Protein AF-A0A9D6RJU2-F1 (afdb_monomer)

Secondary structure (DSSP, 8-state):
-EEEEETTTTEEEEEE-HHHHHHHHHHS--SSTT--EEEE-HHHHHHHHHTT--HHHHHHHHTT--TT-EEEEEEE-S---SEEEEEEEEETTT--B--S-EEEEEEE-SS-EEEEEEEE--TTSEEEEEEPPPSS--TT-EEEEEE-TTS-EEEEPPPB---SSEEEEEEEEEPPPPPPP------PPPPGGGG-------TT-------PPP-

Radius of gyration: 23.26 Å; Cα contacts (8 Å, |Δi|>4): 412; chains: 1; bounding box: 51×59×66 Å

Solvent-accessible surface area (backbone atoms only — not comparable to full-atom values): 12496 Å² total; per-residue (Å²): 80,33,36,35,28,36,39,87,45,12,43,74,65,49,74,41,53,67,70,47,48,52,44,51,56,70,71,60,71,62,94,45,99,79,66,49,60,46,82,42,40,72,68,56,50,50,53,42,45,76,68,62,39,44,72,66,60,49,52,49,67,52,67,82,55,47,99,82,26,48,51,37,32,55,29,83,39,89,69,90,48,63,32,38,41,34,36,26,33,23,22,65,87,78,62,47,53,41,24,27,29,41,33,41,36,27,40,38,56,102,84,50,72,44,83,54,37,49,27,53,16,25,53,78,3,35,35,64,32,52,24,64,78,64,99,60,82,62,82,62,10,34,32,46,35,35,22,35,96,87,68,47,78,45,32,68,54,70,67,41,68,69,87,49,53,65,40,76,67,50,74,47,56,18,66,71,67,77,70,76,74,75,74,71,76,74,67,66,75,83,53,85,78,78,66,72,74,77,81,75,70,80,87,76,84,76,81,73,82,83,82,76,84,89,128

Nearest PDB structures (foldseek):
  5ek8-assembly1_A  TM=4.893E-01  e=3.927E-09  Rippkaea orientalis PCC 8801
  2igl-assembly1_C  TM=7.582E-01  e=3.338E-04  Escherichia coli K-12
  4mrb-assembly1_A-2  TM=6.570E-01  e=3.781E-04  Homo sapiens
  8uw4-assembly2_F-2  TM=5.872E-01  e=4.582E-03  Herbaspirillum seropedicae
  2ww8-assembly1_A  TM=3.944E-01  e=5.880E-03  Streptococcus pneumoniae

Mean predicted aligned error: 8.52 Å

Sequence (215 aa):
MIRLIDLSNGGVLGELGSVDFEILKRSLELESSFDTDYYMNEATLELLAEHGLSREAQALLRQPMTSAGYDVGWEPVGSVFSHIVRGRAVSDIDGAPLGGLKVEVFHRDFSAEHFLGWGFTRQDGSFEVGFGPSEEDFSDGIVVRTLGLGGEVLASTEPVPPSARELDLGDLAGPPPTPPEAVEAAVAPPTDEDLEISEEVPAGQTYRPLEHPLD

Structure (mmCIF, N/CA/C/O backbone):
data_AF-A0A9D6RJU2-F1
#
_entry.id   AF-A0A9D6RJU2-F1
#
loop_
_atom_site.group_PDB
_atom_site.id
_atom_site.type_symbol
_atom_site.label_atom_id
_atom_site.label_alt_id
_atom_site.label_comp_id
_atom_site.label_asym_id
_atom_site.label_entity_id
_atom_site.label_seq_id
_atom_site.pdbx_PDB_ins_code
_atom_site.Cartn_x
_atom_site.Cartn_y
_atom_site.Cartn_z
_atom_site.occupancy
_atom_site.B_iso_or_equiv
_atom_site.auth_seq_id
_atom_site.auth_comp_id
_atom_site.auth_asym_id
_atom_site.auth_atom_id
_atom_site.pdbx_PDB_model_num
ATOM 1 N N . MET A 1 1 ? -14.245 0.303 -4.784 1.00 92.94 1 MET A N 1
ATOM 2 C CA . MET A 1 1 ? -14.095 -0.211 -3.403 1.00 92.94 1 MET A CA 1
ATOM 3 C C . MET A 1 1 ? -12.641 -0.014 -3.011 1.00 92.94 1 MET A C 1
ATOM 5 O O . MET A 1 1 ? -11.851 0.316 -3.892 1.00 92.94 1 MET A O 1
ATOM 9 N N . ILE 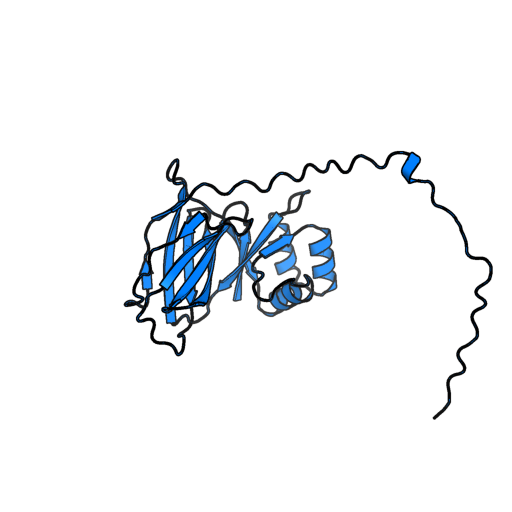A 1 2 ? -12.281 -0.165 -1.741 1.00 95.81 2 ILE A N 1
ATOM 10 C CA . ILE A 1 2 ? -10.868 -0.169 -1.332 1.00 95.81 2 ILE A CA 1
ATOM 11 C C . ILE A 1 2 ? -10.544 -1.461 -0.599 1.00 95.81 2 ILE A C 1
ATOM 13 O O . ILE A 1 2 ? -11.407 -2.009 0.081 1.00 95.81 2 ILE A O 1
ATOM 17 N N . ARG A 1 3 ? -9.319 -1.951 -0.758 1.00 97.56 3 ARG A N 1
ATOM 18 C CA . ARG A 1 3 ? -8.800 -3.116 -0.047 1.00 97.56 3 ARG A CA 1
ATOM 19 C C . ARG A 1 3 ? -7.869 -2.636 1.046 1.00 97.56 3 ARG A C 1
ATOM 21 O O . ARG A 1 3 ? -7.053 -1.756 0.795 1.00 97.56 3 ARG A O 1
ATOM 28 N N . LEU A 1 4 ? -7.998 -3.236 2.221 1.00 98.00 4 LEU A N 1
ATOM 29 C CA . LEU A 1 4 ? -7.124 -3.009 3.361 1.00 98.00 4 LEU A CA 1
ATOM 30 C C . LEU A 1 4 ? -6.055 -4.097 3.441 1.00 98.00 4 LEU A C 1
ATOM 32 O O . LEU A 1 4 ? -6.362 -5.285 3.284 1.00 98.00 4 LEU A O 1
ATOM 36 N N . ILE A 1 5 ? -4.824 -3.678 3.712 1.00 98.12 5 ILE A N 1
ATOM 37 C CA . ILE A 1 5 ? -3.632 -4.524 3.756 1.00 98.12 5 ILE A CA 1
ATOM 38 C C . ILE A 1 5 ? -2.937 -4.333 5.103 1.00 98.12 5 ILE A C 1
ATOM 40 O O . ILE A 1 5 ? -2.691 -3.205 5.514 1.00 98.12 5 ILE A O 1
ATOM 44 N N . ASP A 1 6 ? -2.604 -5.431 5.773 1.00 97.19 6 ASP A N 1
ATOM 45 C CA . ASP A 1 6 ? -1.700 -5.431 6.923 1.00 97.19 6 ASP A CA 1
ATOM 46 C C . ASP A 1 6 ? -0.269 -5.196 6.432 1.00 97.19 6 ASP A C 1
ATOM 48 O O . ASP A 1 6 ? 0.302 -6.039 5.732 1.00 97.19 6 ASP A O 1
ATOM 52 N N . LEU A 1 7 ? 0.313 -4.050 6.781 1.00 96.31 7 LEU A N 1
ATOM 53 C CA . LEU A 1 7 ? 1.630 -3.659 6.280 1.00 96.31 7 LEU A CA 1
ATOM 54 C C . LEU A 1 7 ? 2.782 -4.433 6.923 1.00 96.31 7 LEU A C 1
ATOM 56 O O . LEU A 1 7 ? 3.890 -4.426 6.394 1.00 96.31 7 LEU A O 1
ATOM 60 N N . SER A 1 8 ? 2.530 -5.170 8.008 1.00 94.44 8 SER A N 1
ATOM 61 C CA . SER A 1 8 ? 3.557 -6.008 8.632 1.00 94.44 8 SER A CA 1
ATOM 62 C C . SER A 1 8 ? 3.881 -7.267 7.822 1.00 94.44 8 SER A C 1
ATOM 64 O O . SER A 1 8 ? 4.961 -7.841 7.971 1.00 94.44 8 SER A O 1
ATOM 66 N N . ASN A 1 9 ? 2.940 -7.740 6.997 1.00 94.94 9 ASN A N 1
ATOM 67 C CA . ASN A 1 9 ? 3.063 -9.033 6.319 1.00 94.94 9 ASN A CA 1
ATOM 68 C C . ASN A 1 9 ? 2.401 -9.110 4.932 1.00 94.94 9 ASN A C 1
ATOM 70 O O . ASN A 1 9 ? 2.509 -10.143 4.273 1.00 94.94 9 ASN A O 1
ATOM 74 N N . GLY A 1 10 ? 1.717 -8.063 4.466 1.00 97.12 10 GLY A N 1
ATOM 75 C CA . GLY A 1 10 ? 1.010 -8.048 3.181 1.00 97.12 10 GLY A CA 1
ATOM 76 C C . GLY A 1 10 ? -0.301 -8.839 3.169 1.00 97.12 10 GLY A C 1
ATOM 77 O O . GLY A 1 10 ? -0.823 -9.167 2.099 1.00 97.12 10 GLY A O 1
ATOM 78 N N . GLY A 1 11 ? -0.828 -9.201 4.336 1.00 97.94 11 GLY A N 1
ATOM 79 C CA . GLY A 1 11 ? -2.092 -9.906 4.486 1.00 97.94 11 GLY A CA 1
ATOM 80 C C . GLY A 1 11 ? -3.270 -9.022 4.088 1.00 97.94 11 GLY A C 1
ATOM 81 O O . GLY A 1 11 ? -3.374 -7.871 4.504 1.00 97.94 11 GLY A O 1
ATOM 82 N N . VAL A 1 12 ? -4.188 -9.560 3.284 1.00 97.88 12 VAL A N 1
ATOM 83 C CA . VAL A 1 12 ? -5.435 -8.859 2.959 1.00 97.88 12 VAL A CA 1
ATOM 84 C C . VAL A 1 12 ? -6.375 -8.961 4.151 1.00 97.88 12 VAL A C 1
ATOM 86 O O . VAL A 1 12 ? -6.798 -10.059 4.510 1.00 97.88 12 VAL A O 1
ATOM 89 N N . LEU A 1 13 ? -6.726 -7.816 4.731 1.00 97.62 13 LEU A N 1
ATOM 90 C CA . LEU A 1 13 ? -7.684 -7.751 5.832 1.00 97.62 13 LEU A CA 1
ATOM 91 C C . LEU A 1 13 ? -9.108 -7.898 5.294 1.00 97.62 13 LEU A C 1
ATOM 93 O O . LEU A 1 13 ? -9.885 -8.699 5.800 1.00 97.62 13 LEU A O 1
ATOM 97 N N . GLY A 1 14 ? -9.411 -7.184 4.209 1.00 97.81 14 GLY A N 1
ATOM 98 C CA . GLY A 1 14 ? -10.651 -7.286 3.442 1.00 97.81 14 GLY A CA 1
ATOM 99 C C . GLY A 1 14 ? -10.907 -6.021 2.635 1.00 97.81 14 GLY A C 1
ATOM 100 O O . GLY A 1 14 ? -9.967 -5.313 2.276 1.00 97.81 14 GLY A O 1
ATOM 101 N N . GLU A 1 15 ? -12.172 -5.738 2.331 1.00 97.94 15 GLU A N 1
ATOM 102 C CA . GLU A 1 15 ? -12.564 -4.587 1.515 1.00 97.94 15 GLU A CA 1
ATOM 103 C C . GLU A 1 15 ? -13.524 -3.671 2.277 1.00 97.94 15 GLU A C 1
ATOM 105 O O . GLU A 1 15 ? -14.414 -4.144 2.983 1.00 97.94 15 GLU A O 1
ATOM 110 N N . LEU A 1 16 ? -13.359 -2.356 2.113 1.00 97.06 16 LEU A N 1
ATOM 111 C CA . LEU A 1 16 ? -14.299 -1.355 2.610 1.00 97.06 16 LEU A CA 1
ATOM 112 C C . LEU A 1 16 ? -15.118 -0.753 1.467 1.00 97.06 16 LEU A C 1
ATOM 114 O O . LEU A 1 16 ? -14.632 -0.473 0.360 1.00 97.06 16 LEU A O 1
ATOM 118 N N . GLY A 1 17 ? -16.391 -0.506 1.774 1.00 96.69 17 GLY A N 1
ATOM 119 C CA . GLY A 1 17 ? -17.265 0.307 0.942 1.00 96.69 17 GLY A CA 1
ATOM 120 C C . GLY A 1 17 ? -16.832 1.775 0.945 1.00 96.69 17 GLY A C 1
ATOM 121 O O . GLY A 1 17 ? -16.181 2.251 1.872 1.00 96.69 17 GLY A O 1
ATOM 122 N N . SER A 1 18 ? -17.238 2.521 -0.086 1.00 95.19 18 SER A N 1
ATOM 123 C CA . SER A 1 18 ? -16.866 3.935 -0.231 1.00 95.19 18 SER A CA 1
ATOM 124 C C . SER A 1 18 ? -17.299 4.799 0.956 1.00 95.19 18 SER A C 1
ATOM 126 O O . SER A 1 18 ? -16.573 5.706 1.326 1.00 95.19 18 SER A O 1
ATOM 128 N N . VAL A 1 19 ? -18.449 4.510 1.577 1.00 97.00 19 VAL A N 1
ATOM 129 C CA . VAL A 1 19 ? -18.940 5.285 2.731 1.00 97.00 19 VAL A CA 1
ATOM 130 C C . VAL A 1 19 ? -18.014 5.137 3.941 1.00 97.00 19 VAL A C 1
ATOM 132 O O . VAL A 1 19 ? -17.590 6.143 4.500 1.00 97.00 19 VAL A O 1
ATOM 135 N N . ASP A 1 20 ? -17.663 3.904 4.312 1.00 98.06 20 ASP A N 1
ATOM 136 C CA . ASP A 1 20 ? -16.770 3.636 5.448 1.00 98.06 20 ASP A CA 1
ATOM 137 C C . ASP A 1 20 ? -15.363 4.195 5.206 1.00 98.06 20 ASP A C 1
ATOM 139 O O . ASP A 1 20 ? -14.725 4.724 6.115 1.00 98.06 20 ASP A O 1
ATOM 143 N N . PHE A 1 21 ? -14.893 4.140 3.961 1.00 95.88 21 PHE A N 1
ATOM 144 C CA . PHE A 1 21 ? -13.594 4.689 3.597 1.00 95.88 21 PHE A CA 1
ATOM 145 C C . PHE A 1 21 ? -13.526 6.220 3.690 1.00 95.88 21 PHE A C 1
ATOM 147 O O . PHE A 1 21 ? -12.526 6.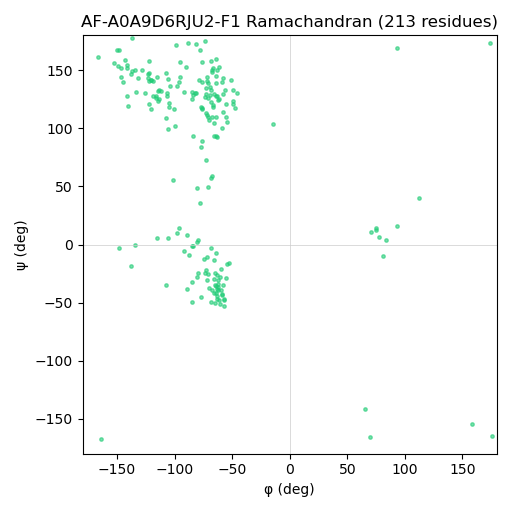760 4.159 1.00 95.88 21 PHE A O 1
ATOM 154 N N . GLU A 1 22 ? -14.585 6.933 3.297 1.00 95.19 22 GLU A N 1
ATOM 155 C CA . GLU A 1 22 ? -14.646 8.392 3.464 1.00 95.19 22 GLU A CA 1
ATOM 156 C C . GLU A 1 22 ? -14.650 8.799 4.944 1.00 95.19 22 GLU A C 1
ATOM 158 O O . GLU A 1 22 ? -14.045 9.808 5.309 1.00 95.19 22 GLU A O 1
ATOM 163 N N . ILE A 1 23 ? -15.279 8.001 5.816 1.00 96.25 23 ILE A N 1
ATOM 164 C CA . ILE A 1 23 ? -15.217 8.213 7.271 1.00 96.25 23 ILE A CA 1
ATOM 165 C C . ILE A 1 23 ? -13.778 8.061 7.759 1.00 96.25 23 ILE A C 1
ATOM 167 O O . ILE A 1 23 ? -13.293 8.928 8.486 1.00 96.25 23 ILE A O 1
ATOM 171 N N . LEU A 1 24 ? -13.089 7.003 7.328 1.00 95.06 24 LEU A N 1
ATOM 172 C CA . LEU A 1 24 ? -11.692 6.755 7.675 1.00 95.06 24 LEU A CA 1
ATOM 173 C C . LEU A 1 24 ? -10.803 7.939 7.262 1.00 95.06 24 LEU A C 1
ATOM 175 O O . LEU A 1 24 ? -10.144 8.531 8.114 1.00 95.06 24 LEU A O 1
ATOM 179 N N . LYS A 1 25 ? -10.877 8.365 5.996 1.00 93.50 25 LYS A N 1
ATOM 180 C CA . LYS A 1 25 ? -10.108 9.506 5.469 1.00 93.50 25 LYS A CA 1
ATOM 181 C C . LYS A 1 25 ? -10.368 10.816 6.198 1.00 93.50 25 LYS A C 1
ATOM 183 O O . LYS A 1 25 ? -9.441 11.571 6.461 1.00 93.50 25 LYS A O 1
ATOM 188 N N . ARG A 1 26 ? -11.635 11.114 6.489 1.00 93.00 26 ARG A N 1
ATOM 189 C CA . ARG A 1 26 ? -12.018 12.369 7.143 1.00 93.00 26 ARG A CA 1
ATOM 190 C C . ARG A 1 26 ? -11.620 12.405 8.619 1.00 93.00 26 ARG A C 1
ATOM 192 O O . ARG A 1 26 ? -11.417 13.490 9.152 1.00 93.00 26 ARG A O 1
ATOM 199 N N . SER A 1 27 ? -11.583 11.248 9.277 1.00 94.31 27 SER A N 1
ATOM 200 C CA . SER A 1 27 ? -11.332 11.156 10.720 1.00 94.31 27 SER A CA 1
ATOM 201 C C . SER A 1 27 ? -9.848 11.149 11.066 1.00 94.31 27 SER A C 1
ATOM 203 O O . SER A 1 27 ? -9.481 11.638 12.127 1.00 94.31 27 SER A O 1
ATOM 205 N N . LEU A 1 28 ? -9.013 10.581 10.196 1.00 91.69 28 LEU A N 1
ATOM 206 C CA . LEU A 1 28 ? -7.587 10.376 10.444 1.00 91.69 28 LEU A CA 1
ATOM 207 C C . LEU A 1 28 ? -6.751 11.434 9.725 1.00 91.69 28 LEU A C 1
ATOM 209 O O . LEU A 1 28 ? -5.939 11.058 8.894 1.00 91.69 28 LEU A O 1
ATOM 213 N N . GLU A 1 29 ? -7.031 12.721 9.993 1.00 78.44 29 GLU A N 1
ATOM 214 C CA . GLU A 1 29 ? -6.426 13.911 9.356 1.00 78.44 29 GLU A CA 1
ATOM 215 C C . GLU A 1 29 ? -5.153 13.600 8.564 1.00 78.44 29 GLU A C 1
ATOM 217 O O . GLU A 1 29 ? -4.092 13.367 9.135 1.00 78.44 29 GLU A O 1
ATOM 222 N N . LEU A 1 30 ? -5.287 13.568 7.239 1.00 70.62 30 LEU A N 1
ATOM 223 C CA . LEU A 1 30 ? -4.158 13.266 6.378 1.00 70.62 30 LEU A CA 1
ATOM 224 C C . LEU A 1 30 ? -3.172 14.429 6.391 1.00 70.62 30 LEU A C 1
ATOM 226 O O . LEU A 1 30 ? -3.552 15.564 6.082 1.00 70.62 30 LEU A O 1
ATOM 230 N N . GLU A 1 31 ? -1.909 14.137 6.695 1.00 72.50 31 GLU A N 1
ATOM 231 C CA . GLU A 1 31 ? -0.824 15.104 6.534 1.00 72.50 31 GLU A CA 1
ATOM 232 C C . GLU A 1 31 ? -0.631 15.421 5.044 1.00 72.50 31 GLU A C 1
ATOM 234 O O . GLU A 1 31 ? -0.280 16.548 4.678 1.00 72.50 31 GLU A O 1
ATOM 239 N N . SER A 1 32 ? -0.937 14.454 4.168 1.00 80.12 32 SER A N 1
ATOM 240 C CA . SER A 1 32 ? -0.905 14.628 2.722 1.00 80.12 32 SER A CA 1
ATOM 241 C C . SER A 1 32 ? -2.045 13.913 1.987 1.00 80.12 32 SER A C 1
ATOM 243 O O . SER A 1 32 ? -2.524 12.848 2.358 1.00 80.12 32 SER A O 1
ATOM 245 N N . SER A 1 33 ? -2.443 14.441 0.826 1.00 75.94 33 SER A N 1
ATOM 246 C CA . SER A 1 33 ? -3.391 13.749 -0.062 1.00 75.94 33 SER A CA 1
ATOM 247 C C . SER A 1 33 ? -2.861 12.423 -0.632 1.00 75.94 33 SER A C 1
ATOM 249 O O . SER A 1 33 ? -3.609 11.723 -1.317 1.00 75.94 33 SER A O 1
ATOM 251 N N . PHE A 1 34 ? -1.582 12.112 -0.401 1.00 79.00 34 PHE A N 1
ATOM 252 C CA . PHE A 1 34 ? -0.880 10.924 -0.884 1.00 79.00 34 PHE A CA 1
ATOM 253 C C . PHE A 1 34 ? -0.649 9.883 0.212 1.00 79.00 34 PHE A C 1
ATOM 255 O O . PHE A 1 34 ? 0.017 8.882 -0.051 1.00 79.00 34 PHE A O 1
ATOM 262 N N . ASP A 1 35 ? -1.196 10.099 1.407 1.00 88.94 35 ASP A N 1
ATOM 263 C CA . ASP A 1 35 ? -1.118 9.139 2.501 1.00 88.94 35 ASP A CA 1
ATOM 264 C C . ASP A 1 35 ? -1.964 7.911 2.143 1.00 88.94 35 ASP A C 1
ATOM 266 O O . ASP A 1 35 ? -3.158 7.990 1.815 1.00 88.94 35 ASP A O 1
ATOM 270 N N . THR A 1 36 ? -1.312 6.755 2.150 1.00 94.69 36 THR A N 1
ATOM 271 C CA . THR A 1 36 ? -1.881 5.480 1.679 1.00 94.69 36 THR A CA 1
ATOM 272 C C . THR A 1 36 ? -2.016 4.458 2.794 1.00 94.69 36 THR A C 1
ATOM 274 O O . THR A 1 36 ? -2.364 3.303 2.550 1.00 94.69 36 THR A O 1
ATOM 277 N N . ASP A 1 37 ? -1.730 4.888 4.009 1.00 95.19 37 ASP A N 1
ATOM 278 C CA . ASP A 1 37 ? -1.522 4.067 5.176 1.00 95.19 37 ASP A CA 1
ATOM 279 C C . ASP A 1 37 ? -1.878 4.836 6.445 1.00 95.19 37 ASP A C 1
ATOM 281 O O . ASP A 1 37 ? -1.937 6.064 6.465 1.00 95.19 37 ASP A O 1
ATOM 285 N N . TYR A 1 38 ? -2.197 4.079 7.488 1.00 94.75 38 TYR A N 1
ATOM 286 C CA . TYR A 1 38 ? -2.639 4.595 8.771 1.00 94.75 38 TYR A CA 1
ATOM 287 C C . TYR A 1 38 ? -2.156 3.689 9.886 1.00 94.75 38 TYR A C 1
ATOM 289 O O . TYR A 1 38 ? -2.227 2.466 9.774 1.00 94.75 38 TYR A O 1
ATOM 297 N N . TYR A 1 39 ? -1.807 4.288 11.013 1.00 94.75 39 TYR A N 1
ATOM 298 C CA . TYR A 1 39 ? -1.634 3.540 12.244 1.00 94.75 39 TYR A CA 1
ATOM 299 C C . TYR A 1 39 ? -2.984 3.342 12.953 1.00 94.75 39 TYR A C 1
ATOM 301 O O . TYR A 1 39 ? -3.743 4.289 13.188 1.00 94.75 39 TYR A O 1
ATOM 309 N N . MET A 1 40 ? -3.291 2.096 13.307 1.00 96.69 40 MET A N 1
ATOM 310 C CA . MET A 1 40 ? -4.550 1.678 13.922 1.00 96.69 40 MET A CA 1
ATOM 311 C C . MET A 1 40 ? -4.314 1.136 15.329 1.00 96.69 40 MET A C 1
ATOM 313 O O . MET A 1 40 ? -3.531 0.213 15.532 1.00 96.69 40 MET A O 1
ATOM 317 N N . ASN A 1 41 ? -5.051 1.667 16.303 1.00 96.81 41 ASN A N 1
ATOM 318 C CA . ASN A 1 41 ? -5.155 1.137 17.663 1.00 96.81 41 ASN A CA 1
ATOM 319 C C . ASN A 1 41 ? -6.630 1.164 18.131 1.00 96.81 41 ASN A C 1
ATOM 321 O O . ASN A 1 41 ? -7.511 1.604 17.389 1.00 96.81 41 ASN A O 1
ATOM 325 N N . GLU A 1 42 ? -6.932 0.680 19.343 1.00 97.00 42 GLU A N 1
ATOM 326 C CA . GLU A 1 42 ? -8.319 0.677 19.854 1.00 97.00 42 GLU A CA 1
ATOM 327 C C . GLU A 1 42 ? -8.906 2.091 19.991 1.00 97.00 42 GLU A C 1
ATOM 329 O O . GLU A 1 42 ? -10.070 2.287 19.657 1.00 97.00 42 GLU A O 1
ATOM 334 N N . ALA A 1 43 ? -8.112 3.091 20.388 1.00 96.50 43 ALA A N 1
ATOM 335 C CA . ALA A 1 43 ? -8.586 4.473 20.497 1.00 96.50 43 ALA A CA 1
ATOM 336 C C . ALA A 1 43 ? -8.950 5.061 19.121 1.00 96.50 43 ALA A C 1
ATOM 338 O O . ALA A 1 43 ? -9.993 5.697 18.970 1.00 96.50 43 ALA A O 1
ATOM 339 N N . THR A 1 44 ? -8.138 4.789 18.093 1.00 96.69 44 THR A N 1
ATOM 340 C CA . THR A 1 44 ? -8.445 5.132 16.698 1.00 96.69 44 THR A CA 1
ATOM 341 C C . THR A 1 44 ? -9.752 4.471 16.257 1.00 96.69 44 THR A C 1
ATOM 343 O O . THR A 1 44 ? -10.588 5.102 15.613 1.00 96.69 44 THR A O 1
ATOM 346 N N . LEU A 1 45 ? -9.965 3.205 16.623 1.00 97.38 45 LEU A N 1
ATOM 347 C CA . LEU A 1 45 ? -11.167 2.467 16.245 1.00 97.38 45 LEU A CA 1
ATOM 348 C C . LEU A 1 45 ? -12.430 2.974 16.960 1.00 97.38 45 LEU A C 1
ATOM 350 O O . LEU A 1 45 ? -13.495 3.032 16.343 1.00 97.38 45 LEU A O 1
ATOM 354 N N . GLU A 1 46 ? -12.318 3.358 18.231 1.00 97.56 46 GLU A N 1
ATOM 355 C CA . GLU A 1 46 ? -13.387 4.013 18.992 1.00 97.56 46 GLU A CA 1
ATOM 356 C C . GLU A 1 46 ? -13.772 5.354 18.357 1.00 97.56 46 GLU A C 1
ATOM 358 O O . GLU A 1 46 ? -14.951 5.571 18.074 1.00 97.56 46 GLU A O 1
ATOM 363 N N . LEU A 1 47 ? -12.788 6.193 18.013 1.00 96.69 47 LEU A N 1
ATOM 364 C CA . LEU A 1 47 ? -13.011 7.454 17.298 1.00 96.69 47 LEU A CA 1
ATOM 365 C C . LEU A 1 47 ? -13.746 7.234 15.965 1.00 96.69 47 LEU A C 1
ATOM 367 O O . LEU A 1 47 ? -14.731 7.909 15.661 1.00 96.69 47 LEU A O 1
ATOM 371 N N . LEU A 1 48 ? -13.305 6.258 15.166 1.00 97.62 48 LEU A N 1
ATOM 372 C CA . LEU A 1 48 ? -13.958 5.927 13.897 1.00 97.62 48 LEU A CA 1
ATOM 373 C C . LEU A 1 48 ? -15.403 5.447 14.105 1.00 97.62 48 LEU A C 1
ATOM 375 O O . LEU A 1 48 ? -16.294 5.803 13.330 1.00 97.62 48 LEU A O 1
ATOM 379 N N . ALA A 1 49 ? -15.657 4.665 15.157 1.00 98.06 49 ALA A N 1
ATOM 380 C CA . ALA A 1 49 ? -16.999 4.218 15.514 1.00 98.06 49 ALA A CA 1
ATOM 381 C C . ALA A 1 49 ? -17.916 5.393 15.897 1.00 98.06 49 ALA A C 1
ATOM 383 O O . ALA A 1 49 ? -19.069 5.429 15.460 1.00 98.06 49 ALA A O 1
ATOM 384 N N . GLU A 1 50 ? -17.408 6.370 16.654 1.00 97.88 50 GLU A N 1
ATOM 385 C CA . GLU A 1 50 ? -18.127 7.606 16.994 1.00 97.88 50 GLU A CA 1
ATOM 386 C C . GLU A 1 50 ? -18.460 8.444 15.752 1.00 97.88 50 GLU A C 1
ATOM 388 O O . GLU A 1 50 ? -19.540 9.032 15.666 1.00 97.88 50 GLU A O 1
ATOM 393 N N . HIS A 1 51 ? -17.582 8.433 14.746 1.00 97.75 51 HIS A N 1
ATOM 394 C CA . HIS A 1 51 ? -17.804 9.080 13.450 1.00 97.75 51 HIS A CA 1
ATOM 395 C C . HIS A 1 51 ? -18.685 8.272 12.482 1.00 97.75 51 HIS A C 1
ATOM 397 O O . HIS A 1 51 ? -18.932 8.704 11.353 1.00 97.75 51 HIS A O 1
ATOM 403 N N . GLY A 1 52 ? -19.223 7.135 12.930 1.00 98.06 52 GLY A N 1
ATOM 404 C CA . GLY A 1 52 ? -20.223 6.362 12.199 1.00 98.06 52 GL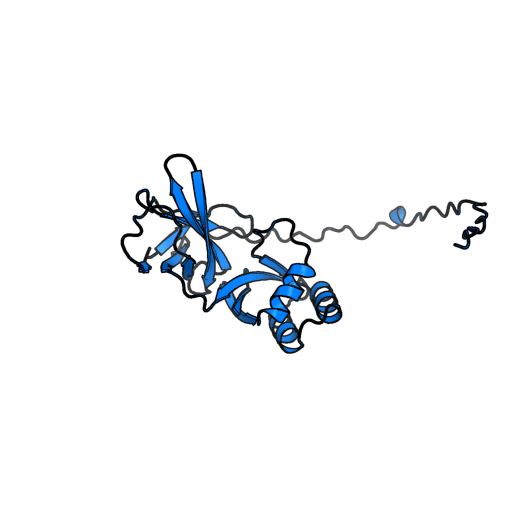Y A CA 1
ATOM 405 C C . GLY A 1 52 ? -19.664 5.247 11.319 1.00 98.06 52 GLY A C 1
ATOM 406 O O . GLY A 1 52 ? -20.404 4.749 10.469 1.00 98.06 52 GLY A O 1
ATOM 407 N N . LEU A 1 53 ? -18.404 4.838 11.508 1.00 98.31 53 LEU A N 1
ATOM 408 C CA . LEU A 1 53 ? -17.840 3.676 10.819 1.00 98.31 53 LEU A CA 1
ATOM 409 C C . LEU A 1 53 ? -18.705 2.434 11.087 1.00 98.31 53 LEU A C 1
ATOM 411 O O . LEU A 1 53 ? -19.068 2.152 12.235 1.00 98.31 53 LEU A O 1
ATOM 415 N N . SER A 1 54 ? -19.038 1.672 10.045 1.00 98.44 54 SER A N 1
ATOM 416 C CA . SER A 1 54 ? -19.909 0.504 10.178 1.00 98.44 54 SER A CA 1
ATOM 417 C C . SER A 1 54 ? -19.322 -0.573 11.105 1.00 98.44 54 SER A C 1
ATOM 419 O O . SER A 1 54 ? -18.109 -0.723 11.246 1.00 98.44 54 SER A O 1
ATOM 421 N N . ARG A 1 55 ? -20.184 -1.383 11.739 1.00 98.19 55 ARG A N 1
ATOM 422 C CA . ARG A 1 55 ? -19.731 -2.493 12.608 1.00 98.19 55 ARG A CA 1
ATOM 423 C C . ARG A 1 55 ? -18.920 -3.548 11.856 1.00 98.19 55 ARG A C 1
ATOM 425 O O . ARG A 1 55 ? -18.075 -4.198 12.459 1.00 98.19 55 ARG A O 1
ATOM 432 N N . GLU A 1 56 ? -19.208 -3.734 10.572 1.00 97.88 56 GLU A N 1
ATOM 433 C CA . GLU A 1 56 ? -18.476 -4.656 9.704 1.00 97.88 56 GLU A CA 1
ATOM 434 C C . GLU A 1 56 ? -17.056 -4.141 9.455 1.00 97.88 56 GLU A C 1
ATOM 436 O O . GLU A 1 56 ? -16.097 -4.862 9.720 1.00 97.88 56 GLU A O 1
ATOM 441 N N . ALA A 1 57 ? -16.916 -2.865 9.079 1.00 97.94 57 ALA A N 1
ATOM 442 C CA . ALA A 1 57 ? -15.618 -2.212 8.941 1.00 97.94 57 ALA A CA 1
ATOM 443 C C . ALA A 1 57 ? -14.830 -2.200 10.263 1.00 97.94 57 ALA A C 1
ATOM 445 O O . ALA A 1 57 ? -13.628 -2.458 10.272 1.00 97.94 57 ALA A O 1
ATOM 446 N N . GLN A 1 58 ? -15.504 -1.979 11.397 1.00 98.25 58 GLN A N 1
ATOM 447 C CA . GLN A 1 58 ? -14.864 -2.062 12.711 1.00 98.25 58 GLN A CA 1
ATOM 448 C C . GLN A 1 58 ? -14.344 -3.470 13.023 1.00 98.25 58 GLN A C 1
ATOM 450 O O . GLN A 1 58 ? -13.236 -3.620 13.531 1.00 98.25 58 GLN A O 1
ATOM 455 N N . ALA A 1 59 ? -15.135 -4.509 12.737 1.00 97.50 59 ALA A N 1
ATOM 456 C CA . ALA A 1 59 ? -14.715 -5.893 12.945 1.00 97.50 59 ALA A CA 1
ATOM 457 C C . ALA A 1 59 ? -13.504 -6.249 12.069 1.00 97.50 59 ALA A C 1
ATOM 459 O O . ALA A 1 59 ? -12.588 -6.917 12.545 1.00 97.50 59 ALA A O 1
ATOM 460 N N . LEU A 1 60 ? -13.485 -5.745 10.832 1.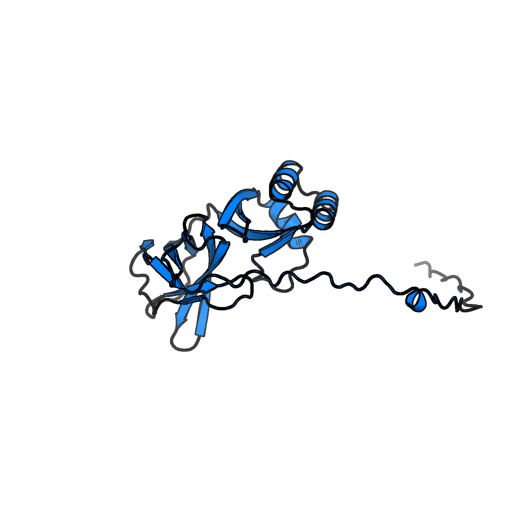00 97.31 60 LEU A N 1
ATOM 461 C CA . LEU A 1 60 ? -12.381 -5.906 9.893 1.00 97.31 60 LEU A CA 1
ATOM 462 C C . LEU A 1 60 ? -11.078 -5.302 10.430 1.00 97.31 60 LEU A C 1
ATOM 464 O O . LEU A 1 60 ? -10.058 -5.982 10.495 1.00 97.31 60 LEU A O 1
ATOM 468 N N . LEU A 1 61 ? -11.132 -4.041 10.871 1.00 97.62 61 LEU A N 1
ATOM 469 C CA . LEU A 1 61 ? -9.976 -3.315 11.403 1.00 97.62 61 LEU A CA 1
ATOM 470 C C . LEU A 1 61 ? -9.519 -3.831 12.774 1.00 97.62 61 LEU A C 1
ATOM 472 O O . LEU A 1 61 ? -8.352 -3.675 13.126 1.00 97.62 61 LEU A O 1
ATOM 476 N N . ARG A 1 62 ? -10.409 -4.451 13.555 1.00 97.25 62 ARG A N 1
ATOM 477 C CA . ARG A 1 62 ? -10.060 -5.038 14.857 1.00 97.25 62 ARG A CA 1
ATOM 478 C C . ARG A 1 62 ? -9.378 -6.401 14.733 1.00 97.25 62 ARG A C 1
ATOM 480 O O . ARG A 1 62 ? -8.664 -6.797 15.644 1.00 97.25 62 ARG A O 1
ATOM 487 N N . GLN A 1 63 ? -9.585 -7.137 13.641 1.00 95.69 63 GLN A N 1
ATOM 488 C CA . GLN A 1 63 ? -9.090 -8.511 13.507 1.00 95.69 63 GLN A CA 1
ATOM 489 C C . GLN A 1 63 ? -7.562 -8.664 13.672 1.00 95.69 63 GLN A C 1
ATOM 491 O O . GLN A 1 63 ? -7.160 -9.559 14.418 1.00 95.69 63 GLN A O 1
ATOM 496 N N . PRO A 1 64 ? -6.705 -7.855 13.020 1.00 95.69 64 PRO A N 1
ATOM 497 C CA . PRO A 1 64 ? -5.249 -7.950 13.187 1.00 95.69 64 PRO A CA 1
ATOM 498 C C . PRO A 1 64 ? -4.726 -7.163 14.404 1.00 95.69 64 PRO A C 1
ATOM 500 O O . PRO A 1 64 ? -3.525 -7.160 14.661 1.00 95.69 64 PRO A O 1
ATOM 503 N N . MET A 1 65 ? -5.608 -6.482 15.148 1.00 96.19 65 MET A N 1
ATOM 504 C CA . MET A 1 65 ? -5.235 -5.553 16.210 1.00 96.19 65 MET A CA 1
ATOM 505 C C . MET A 1 65 ? -4.473 -6.264 17.331 1.00 96.19 65 MET A C 1
ATOM 507 O O . MET A 1 65 ? -4.973 -7.200 17.960 1.00 96.19 65 MET A O 1
ATOM 511 N N . THR A 1 66 ? -3.274 -5.771 17.625 1.00 94.00 66 THR A N 1
ATOM 512 C CA . THR A 1 66 ? -2.525 -6.148 18.827 1.00 94.00 66 THR A CA 1
ATOM 513 C C . THR A 1 66 ? -2.702 -5.087 19.913 1.00 94.00 66 THR A C 1
ATOM 515 O O . THR A 1 66 ? -3.221 -4.000 19.662 1.00 94.00 66 THR A O 1
ATOM 518 N N . SER A 1 67 ? -2.220 -5.350 21.131 1.00 91.62 67 SER A N 1
ATOM 519 C CA . SER A 1 67 ? -2.187 -4.322 22.183 1.00 91.62 67 SER A CA 1
ATOM 520 C C . SER A 1 67 ? -1.348 -3.096 21.807 1.00 91.62 67 SER A C 1
ATOM 522 O O . SER A 1 67 ? -1.525 -2.041 22.404 1.00 91.62 67 SER A O 1
ATOM 524 N N . ALA A 1 68 ? -0.429 -3.243 20.849 1.00 92.00 68 ALA A N 1
ATOM 525 C CA . ALA A 1 68 ? 0.441 -2.186 20.354 1.00 92.00 68 ALA A CA 1
ATOM 526 C C . ALA A 1 68 ? -0.080 -1.540 19.060 1.00 92.00 68 ALA A C 1
ATOM 528 O O . ALA A 1 68 ? 0.662 -0.789 18.438 1.00 92.00 68 ALA A O 1
ATOM 529 N N . GLY A 1 69 ? -1.310 -1.835 18.628 1.00 95.38 69 GLY A N 1
ATOM 530 C CA . GLY A 1 69 ? -1.806 -1.396 17.324 1.00 95.38 69 GLY A CA 1
ATOM 531 C C . GLY A 1 69 ? -1.120 -2.101 16.150 1.00 95.38 69 GLY A C 1
ATOM 532 O O . GLY A 1 69 ? -0.499 -3.154 16.334 1.00 95.38 69 GLY A O 1
ATOM 533 N N . TYR A 1 70 ? -1.294 -1.553 14.948 1.00 95.69 70 TYR A N 1
ATOM 534 C CA . TYR A 1 70 ? -0.659 -2.005 13.705 1.00 95.69 70 TYR A CA 1
ATOM 535 C C . TYR A 1 70 ? -0.816 -0.959 12.588 1.00 95.69 70 TYR A C 1
ATOM 537 O O . TYR A 1 70 ? -1.711 -0.116 12.652 1.00 95.69 70 TYR A O 1
ATOM 545 N N . ASP A 1 71 ? 0.013 -1.049 11.549 1.00 95.56 71 ASP A N 1
ATOM 546 C CA . ASP A 1 71 ? -0.093 -0.214 10.349 1.00 95.56 71 ASP A CA 1
ATOM 547 C C . ASP A 1 71 ? -0.961 -0.889 9.277 1.00 95.56 71 ASP A C 1
ATOM 549 O O . ASP A 1 71 ? -0.772 -2.062 8.930 1.00 95.56 71 ASP A O 1
ATOM 553 N N . VAL A 1 72 ? -1.919 -0.140 8.732 1.00 97.19 72 VAL A N 1
ATOM 554 C CA . VAL A 1 72 ? -2.823 -0.589 7.670 1.00 97.19 72 VAL A CA 1
ATOM 555 C C . VAL A 1 72 ? -2.648 0.261 6.423 1.00 97.19 72 VAL A C 1
ATOM 557 O O . VAL A 1 72 ? -2.765 1.479 6.476 1.00 97.19 72 VAL A O 1
ATOM 560 N N . GLY A 1 73 ? -2.426 -0.383 5.282 1.00 97.00 73 GLY A N 1
ATOM 561 C CA . GLY A 1 73 ? -2.431 0.248 3.967 1.00 97.00 73 GLY A CA 1
ATOM 562 C C . GLY A 1 73 ? -3.780 0.109 3.282 1.00 97.00 73 GLY A C 1
ATOM 563 O O . GLY A 1 73 ? -4.541 -0.824 3.558 1.00 97.00 73 GLY A O 1
ATOM 564 N N 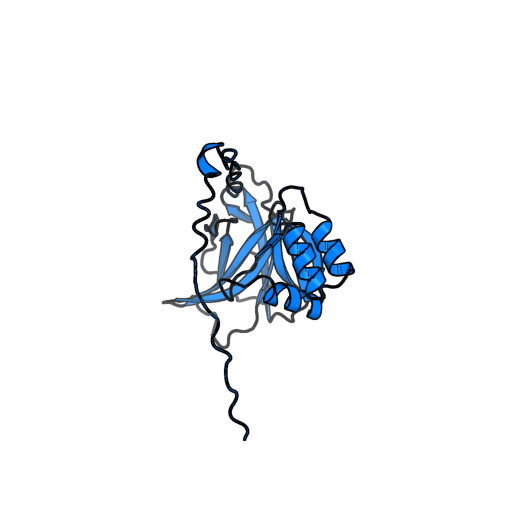. TRP A 1 74 ? -4.067 1.002 2.339 1.00 97.12 74 TRP A N 1
ATOM 565 C CA . TRP A 1 74 ? -5.234 0.890 1.474 1.00 97.12 74 TRP A CA 1
ATOM 566 C C . TRP A 1 74 ? -4.904 1.093 -0.004 1.00 97.12 74 TRP A C 1
ATOM 568 O O . TRP A 1 74 ? -4.107 1.943 -0.401 1.00 97.12 74 TRP A O 1
ATOM 578 N N . GLU A 1 75 ? -5.586 0.330 -0.849 1.00 96.31 75 GLU A N 1
ATOM 579 C CA . GLU A 1 75 ? -5.448 0.411 -2.302 1.00 96.31 75 GLU A CA 1
ATOM 580 C C . GLU A 1 75 ? -6.822 0.348 -2.995 1.00 96.31 75 GLU A C 1
ATOM 582 O O . GLU A 1 75 ? -7.765 -0.269 -2.480 1.00 96.31 75 GLU A O 1
ATOM 587 N N . PRO A 1 76 ? -6.984 0.995 -4.160 1.00 94.50 76 PRO A N 1
ATOM 588 C CA . PRO A 1 76 ? -8.230 0.945 -4.917 1.00 94.50 76 PRO A CA 1
ATOM 589 C C . PRO A 1 76 ? -8.481 -0.445 -5.528 1.00 94.50 76 PRO A C 1
ATOM 591 O O . PRO A 1 76 ? -7.610 -1.020 -6.173 1.00 94.50 76 PRO A O 1
ATOM 594 N N . VAL A 1 77 ? -9.716 -0.950 -5.413 1.00 91.44 77 VAL A N 1
ATOM 595 C CA . VAL A 1 77 ? -10.163 -2.216 -6.032 1.00 91.44 77 VAL A CA 1
ATOM 596 C C . VAL A 1 77 ? -11.371 -2.005 -6.932 1.00 91.44 77 VAL A C 1
ATOM 598 O 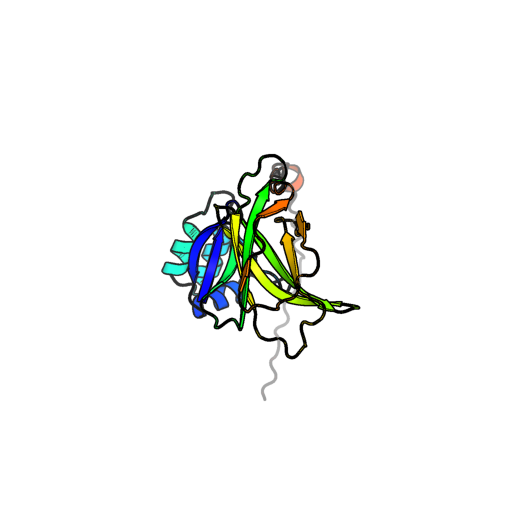O . VAL A 1 77 ? -12.303 -1.254 -6.607 1.00 91.44 77 VAL A O 1
ATOM 601 N N . GLY A 1 78 ? -11.388 -2.747 -8.040 1.00 80.06 78 GLY A N 1
ATOM 602 C CA . GLY A 1 78 ? -12.521 -2.799 -8.963 1.00 80.06 78 GLY A CA 1
ATOM 603 C C . GLY A 1 78 ? -12.678 -1.559 -9.846 1.00 80.06 78 GLY A C 1
ATOM 604 O O . GLY A 1 78 ? -13.718 -1.403 -10.484 1.00 80.06 78 GLY A O 1
ATOM 605 N N . SER A 1 79 ? -11.678 -0.677 -9.895 1.00 76.25 79 SER A N 1
ATOM 606 C CA . SER A 1 79 ? -11.633 0.400 -10.883 1.00 76.25 79 SER A CA 1
ATOM 607 C C . SER A 1 79 ? -11.335 -0.176 -12.266 1.00 76.25 79 SER A C 1
ATOM 609 O O . SER A 1 79 ? -10.559 -1.121 -12.410 1.00 76.25 79 SER A O 1
ATOM 611 N N . VAL A 1 80 ? -11.942 0.400 -13.305 1.00 81.56 80 VAL A N 1
ATOM 612 C CA . VAL A 1 80 ? -11.591 0.070 -14.690 1.00 81.56 80 VAL A CA 1
ATOM 613 C C . VAL A 1 80 ? -10.274 0.770 -15.002 1.00 81.56 80 VAL A C 1
ATOM 615 O O . VAL A 1 80 ? -10.252 1.926 -15.420 1.00 81.56 80 VAL A O 1
ATOM 618 N N . PHE A 1 81 ? -9.169 0.086 -14.732 1.00 87.50 81 PHE A N 1
ATOM 619 C CA . PHE A 1 81 ? -7.844 0.570 -15.085 1.00 87.50 81 PHE A CA 1
ATOM 620 C C . PHE A 1 81 ? -7.581 0.332 -16.571 1.00 87.50 81 PHE A C 1
ATOM 622 O O . PHE A 1 81 ? -7.986 -0.680 -17.143 1.00 87.50 81 PHE A O 1
ATOM 629 N N . SER A 1 82 ? -6.917 1.290 -17.212 1.00 88.88 82 SER A N 1
ATOM 630 C CA . SER A 1 82 ? -6.524 1.162 -18.622 1.00 88.88 82 SER A CA 1
ATOM 631 C C . SER A 1 82 ? -5.255 0.332 -18.799 1.00 88.88 82 SER A C 1
ATOM 633 O O . SER A 1 82 ? -5.079 -0.309 -19.837 1.00 88.88 82 SER A O 1
ATOM 635 N N . HIS A 1 83 ? -4.412 0.348 -17.766 1.00 91.88 83 HIS A N 1
ATOM 636 C CA . HIS A 1 83 ? -3.141 -0.342 -17.688 1.00 91.88 83 HIS A CA 1
ATOM 637 C C . HIS A 1 83 ? -3.002 -0.973 -16.303 1.00 91.88 83 HIS A C 1
ATOM 639 O O . HIS A 1 83 ? -3.502 -0.434 -15.311 1.00 91.88 83 HIS A O 1
ATOM 645 N N . ILE A 1 84 ? -2.335 -2.119 -16.252 1.00 94.12 84 ILE A N 1
ATOM 646 C CA . ILE A 1 84 ? -2.068 -2.887 -15.042 1.00 94.12 84 ILE A CA 1
ATOM 647 C C . ILE A 1 84 ? -0.598 -3.290 -15.060 1.00 94.12 84 ILE A C 1
ATOM 649 O O . ILE A 1 84 ? -0.110 -3.827 -16.056 1.00 94.12 84 ILE A O 1
ATOM 653 N N . VAL A 1 85 ? 0.092 -3.068 -13.946 1.00 95.31 85 VAL A N 1
ATOM 654 C CA . VAL A 1 85 ? 1.438 -3.591 -13.715 1.00 95.31 85 VAL A CA 1
ATOM 655 C C . VAL A 1 85 ? 1.391 -4.642 -12.619 1.00 95.31 85 VAL A C 1
ATOM 657 O O . VAL A 1 85 ? 0.796 -4.428 -11.564 1.00 95.31 85 VAL A O 1
ATOM 660 N N . ARG A 1 86 ? 2.021 -5.782 -12.885 1.00 97.19 86 ARG A N 1
ATOM 661 C CA . ARG A 1 86 ? 2.172 -6.913 -11.975 1.00 97.19 86 ARG A CA 1
ATOM 662 C C . ARG A 1 86 ? 3.644 -7.227 -11.768 1.00 97.19 86 ARG A C 1
ATOM 664 O O . ARG A 1 86 ? 4.488 -6.905 -12.602 1.00 97.19 86 ARG A O 1
ATOM 671 N N . GLY A 1 87 ? 3.928 -7.895 -10.667 1.00 97.38 87 GLY A N 1
ATOM 672 C CA . GLY A 1 87 ? 5.238 -8.450 -10.376 1.00 97.38 87 GLY A CA 1
ATOM 673 C C . GLY A 1 87 ? 5.249 -9.055 -8.985 1.00 97.38 87 GLY A C 1
ATOM 674 O O . GLY A 1 87 ? 4.195 -9.274 -8.375 1.00 97.38 87 GLY A O 1
ATOM 675 N N . ARG A 1 88 ? 6.448 -9.313 -8.476 1.00 98.19 88 ARG A N 1
ATOM 676 C CA . ARG A 1 88 ? 6.657 -9.867 -7.145 1.00 98.19 88 ARG A CA 1
ATOM 677 C C . ARG A 1 88 ? 7.871 -9.235 -6.482 1.00 98.19 88 ARG A C 1
ATOM 679 O O . ARG A 1 88 ? 8.944 -9.222 -7.063 1.00 98.19 88 ARG A O 1
ATOM 686 N N . ALA A 1 89 ? 7.722 -8.720 -5.270 1.00 97.81 89 ALA A N 1
ATOM 687 C CA . ALA A 1 89 ? 8.846 -8.235 -4.482 1.00 97.81 89 ALA A CA 1
ATOM 688 C C . ALA A 1 89 ? 9.499 -9.388 -3.712 1.00 97.81 89 ALA A C 1
ATOM 690 O O . ALA A 1 89 ? 8.814 -10.169 -3.039 1.00 97.81 89 ALA A O 1
ATOM 691 N N . VAL A 1 90 ? 10.823 -9.486 -3.804 1.00 98.06 90 VAL A N 1
ATOM 692 C CA . VAL A 1 90 ? 11.617 -10.520 -3.132 1.00 98.06 90 VAL A CA 1
ATOM 693 C C . VAL A 1 90 ? 12.845 -9.919 -2.453 1.00 98.06 90 VAL A C 1
ATOM 695 O O . VAL A 1 90 ? 13.395 -8.917 -2.899 1.00 98.06 90 VAL A O 1
ATOM 698 N N . SER A 1 91 ? 13.280 -10.551 -1.372 1.00 97.19 91 SER A N 1
ATOM 699 C CA . SER A 1 91 ? 14.517 -10.238 -0.661 1.00 97.19 91 SER A CA 1
ATOM 700 C C . SER A 1 91 ? 15.727 -10.544 -1.544 1.00 97.19 91 SER A C 1
ATOM 702 O O . SER A 1 91 ? 15.848 -11.646 -2.083 1.00 97.19 91 SER A O 1
ATOM 704 N N . ASP A 1 92 ? 16.646 -9.590 -1.672 1.00 97.19 92 ASP A N 1
ATOM 705 C CA . ASP A 1 92 ? 17.914 -9.766 -2.389 1.00 97.19 92 ASP A CA 1
ATOM 706 C C . ASP A 1 92 ? 18.922 -10.664 -1.641 1.00 97.19 92 ASP A C 1
ATOM 708 O O . ASP A 1 92 ? 19.916 -11.104 -2.224 1.00 97.19 92 ASP A O 1
ATOM 712 N N . ILE A 1 93 ? 18.642 -10.990 -0.373 1.00 96.50 93 ILE A N 1
ATOM 713 C CA . ILE A 1 93 ? 19.477 -11.844 0.479 1.00 96.50 93 ILE A CA 1
ATOM 714 C C . ILE A 1 93 ? 19.172 -13.328 0.249 1.00 96.50 93 ILE A C 1
ATOM 716 O O . ILE A 1 93 ? 20.086 -14.138 0.084 1.00 96.50 93 ILE A O 1
ATOM 720 N N . ASP A 1 94 ? 17.893 -13.703 0.279 1.00 96.69 94 ASP A N 1
ATOM 721 C CA . ASP A 1 94 ? 17.446 -15.103 0.324 1.00 96.69 94 ASP A CA 1
ATOM 722 C C . ASP A 1 94 ? 16.306 -15.434 -0.654 1.00 96.69 94 ASP A C 1
ATOM 724 O O . ASP A 1 94 ? 15.880 -16.589 -0.735 1.00 96.69 94 ASP A O 1
ATOM 728 N N . GLY A 1 95 ? 15.824 -14.454 -1.424 1.00 96.94 95 GLY A N 1
ATOM 729 C CA . GLY A 1 95 ? 14.710 -14.623 -2.357 1.00 96.94 95 GLY A CA 1
ATOM 730 C C . GLY A 1 95 ? 13.349 -14.812 -1.679 1.00 96.94 95 GLY A C 1
ATOM 731 O O . GLY A 1 95 ? 12.382 -15.189 -2.351 1.00 96.94 95 GLY A O 1
ATOM 732 N N . ALA A 1 96 ? 13.252 -14.590 -0.363 1.00 97.38 96 ALA A N 1
ATOM 733 C CA . ALA A 1 96 ? 11.987 -14.665 0.357 1.00 97.38 96 ALA A CA 1
ATOM 734 C C . ALA A 1 96 ? 11.016 -13.573 -0.131 1.00 97.38 96 ALA A C 1
ATOM 736 O O . ALA A 1 96 ? 11.453 -12.473 -0.472 1.00 97.38 96 ALA A O 1
ATOM 737 N N . PRO A 1 97 ? 9.701 -13.845 -0.187 1.00 97.81 97 PRO A N 1
ATOM 738 C CA . PRO A 1 97 ? 8.723 -12.831 -0.564 1.00 97.81 97 PRO A CA 1
ATOM 739 C C . PRO A 1 97 ? 8.680 -11.682 0.448 1.00 97.81 97 PRO A C 1
ATOM 741 O O . PRO A 1 97 ? 8.689 -11.919 1.656 1.00 97.81 97 PRO A O 1
ATOM 744 N N . LEU A 1 98 ? 8.580 -10.449 -0.052 1.00 97.25 98 LEU A N 1
ATOM 745 C CA . LEU A 1 98 ? 8.437 -9.250 0.774 1.00 97.25 98 LEU A CA 1
ATOM 746 C C . LEU A 1 98 ? 6.996 -8.734 0.695 1.00 97.25 98 LEU A C 1
ATOM 748 O O . LEU A 1 98 ? 6.620 -8.083 -0.280 1.00 97.25 98 LEU A O 1
ATOM 752 N N . GLY A 1 99 ? 6.184 -9.050 1.705 1.00 97.56 99 GLY A N 1
ATOM 753 C CA . GLY A 1 99 ? 4.802 -8.575 1.827 1.00 97.56 99 GLY A CA 1
ATOM 754 C C . GLY A 1 99 ? 4.689 -7.253 2.584 1.00 97.56 99 GLY A C 1
ATOM 755 O O . GLY A 1 99 ? 5.520 -6.960 3.437 1.00 97.56 99 GLY A O 1
ATOM 756 N N . GLY A 1 100 ? 3.649 -6.473 2.280 1.00 96.94 100 GLY A N 1
ATOM 757 C CA . GLY A 1 100 ? 3.348 -5.213 2.968 1.00 96.94 100 GLY A CA 1
ATOM 758 C C . GLY A 1 100 ? 4.120 -3.998 2.446 1.00 96.94 100 GLY A C 1
ATOM 759 O O . GLY A 1 100 ? 3.961 -2.906 2.979 1.00 96.94 100 GLY A O 1
ATOM 760 N N . LEU A 1 101 ? 4.918 -4.150 1.386 1.00 97.25 101 LEU A N 1
ATOM 761 C CA . LEU A 1 101 ? 5.637 -3.035 0.770 1.00 97.25 101 LEU A CA 1
ATOM 762 C C . LEU A 1 101 ? 4.691 -2.191 -0.078 1.00 97.25 101 LEU A C 1
ATOM 764 O O . LEU A 1 101 ? 3.874 -2.739 -0.823 1.00 97.25 101 LEU A O 1
ATOM 768 N N . LYS A 1 102 ? 4.848 -0.867 -0.034 1.00 97.38 102 LYS A N 1
ATOM 769 C CA . LYS A 1 102 ? 4.148 0.029 -0.959 1.00 97.38 102 LYS A CA 1
ATOM 770 C C . LYS A 1 102 ? 4.775 -0.098 -2.343 1.00 97.38 102 LYS A C 1
ATOM 772 O O . LYS A 1 102 ? 5.995 -0.093 -2.482 1.00 97.38 102 LYS A O 1
ATOM 777 N N . VAL A 1 103 ? 3.945 -0.195 -3.371 1.00 97.69 103 VAL A N 1
ATOM 778 C CA . VAL A 1 103 ? 4.364 -0.187 -4.773 1.00 97.69 103 VAL A CA 1
ATOM 779 C C . VAL A 1 103 ? 3.829 1.073 -5.417 1.00 97.69 103 VAL A C 1
ATOM 781 O O . VAL A 1 103 ? 2.625 1.300 -5.387 1.00 97.69 103 VAL A O 1
ATOM 784 N N . GLU A 1 104 ? 4.700 1.870 -6.019 1.00 96.81 104 GLU A N 1
ATOM 785 C CA . GLU A 1 104 ? 4.329 3.094 -6.727 1.00 96.81 104 GLU A CA 1
ATOM 786 C C . GLU A 1 104 ? 4.713 2.994 -8.200 1.00 96.81 104 GLU A C 1
ATOM 788 O O . GLU A 1 104 ? 5.774 2.474 -8.553 1.00 96.81 104 GLU A O 1
ATOM 793 N N . VAL A 1 105 ? 3.838 3.506 -9.064 1.00 95.56 105 VAL A N 1
ATOM 794 C CA . VAL A 1 105 ? 4.042 3.555 -10.511 1.00 95.56 105 VAL A CA 1
ATOM 795 C C . VAL A 1 105 ? 4.100 5.012 -10.940 1.00 95.56 105 VAL A C 1
ATOM 797 O O . VAL A 1 105 ? 3.179 5.786 -10.673 1.00 95.56 105 VAL A O 1
ATOM 800 N N . PHE A 1 106 ? 5.168 5.368 -11.642 1.00 94.62 106 PHE A N 1
ATOM 801 C CA . PHE A 1 106 ? 5.402 6.700 -12.180 1.00 94.62 106 PHE A CA 1
ATOM 802 C C . PHE A 1 106 ? 5.54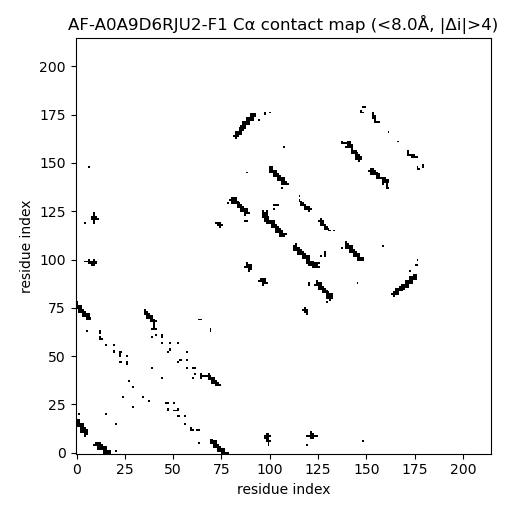2 6.640 -13.699 1.00 94.62 106 PHE A C 1
ATOM 804 O O . PHE A 1 106 ? 6.171 5.729 -14.234 1.00 94.62 106 PHE A O 1
ATOM 811 N N . HIS A 1 107 ? 5.008 7.634 -14.397 1.00 92.50 107 HIS A N 1
ATOM 812 C CA . HIS A 1 107 ? 5.456 7.983 -15.737 1.00 92.50 107 HIS A CA 1
ATOM 813 C C . HIS A 1 107 ? 6.698 8.854 -15.589 1.00 92.50 107 HIS A C 1
ATOM 815 O O . HIS A 1 107 ? 6.687 9.803 -14.806 1.00 92.50 107 HIS A O 1
ATOM 821 N N . ARG A 1 108 ? 7.773 8.528 -16.300 1.00 87.19 108 ARG A N 1
ATOM 822 C CA . ARG A 1 108 ? 8.991 9.333 -16.272 1.00 87.19 108 ARG A CA 1
ATOM 823 C C . ARG A 1 108 ? 9.114 10.067 -17.591 1.00 87.19 108 ARG A C 1
ATOM 825 O O . ARG A 1 108 ? 9.428 9.430 -18.585 1.00 87.19 108 ARG A O 1
ATOM 832 N N . ASP A 1 109 ? 8.916 11.380 -17.577 1.00 83.38 109 ASP A N 1
ATOM 833 C CA . ASP A 1 109 ? 9.298 12.231 -18.700 1.00 83.38 109 ASP A CA 1
ATOM 834 C C . ASP A 1 109 ? 10.760 12.705 -18.546 1.00 83.38 109 ASP A C 1
ATOM 836 O O . ASP A 1 109 ? 11.422 12.457 -17.531 1.00 83.38 109 ASP A O 1
ATOM 840 N N . PHE A 1 110 ? 11.301 13.379 -19.567 1.00 75.88 110 PHE A N 1
ATOM 841 C CA . PHE A 1 110 ? 12.680 13.893 -19.581 1.00 75.88 110 PHE A CA 1
ATOM 842 C C . PHE A 1 110 ? 13.079 14.766 -18.369 1.00 75.88 110 PHE A C 1
ATOM 844 O O . PHE A 1 110 ? 14.272 15.011 -18.172 1.00 75.88 110 PHE A O 1
ATOM 851 N N . SER A 1 111 ? 12.126 15.264 -17.578 1.00 79.62 111 SER A N 1
ATOM 852 C CA . SER A 1 111 ? 12.335 16.272 -16.533 1.00 79.62 111 SER A CA 1
ATOM 853 C C . SER A 1 111 ? 11.600 16.031 -15.210 1.00 79.62 111 SER A C 1
ATOM 855 O O . SER A 1 111 ? 11.999 16.618 -14.202 1.00 79.62 111 SER A O 1
ATOM 857 N N . ALA A 1 112 ? 10.566 15.196 -15.189 1.00 86.44 112 ALA A N 1
ATOM 858 C CA . ALA A 1 112 ? 9.680 14.991 -14.058 1.00 86.44 112 ALA A CA 1
ATOM 859 C C . ALA A 1 112 ? 9.138 13.556 -14.019 1.00 86.44 112 ALA A C 1
ATOM 861 O O . ALA A 1 112 ? 9.024 12.858 -15.027 1.00 86.44 112 ALA A O 1
ATOM 862 N N . GLU A 1 113 ? 8.799 13.120 -12.810 1.00 91.81 113 GLU A N 1
ATOM 863 C CA . GLU A 1 113 ? 8.070 11.880 -12.585 1.00 91.81 113 GLU A CA 1
ATOM 864 C C . GLU A 1 113 ? 6.627 12.216 -12.225 1.00 91.81 113 GLU A C 1
ATOM 866 O O . GLU A 1 113 ? 6.361 12.936 -11.262 1.00 91.81 113 GLU A O 1
ATOM 871 N N . HIS A 1 114 ? 5.692 11.698 -13.012 1.00 91.81 114 HIS A N 1
ATOM 872 C CA . HIS A 1 114 ? 4.262 11.855 -12.797 1.00 91.81 114 HIS A CA 1
ATOM 873 C C . HIS A 1 114 ? 3.717 10.589 -12.148 1.00 91.81 114 HIS A C 1
ATOM 875 O O . HIS A 1 114 ? 3.763 9.504 -12.724 1.00 91.81 114 HIS A O 1
ATOM 881 N N . PHE A 1 115 ? 3.199 10.722 -10.933 1.00 93.00 115 PHE A N 1
ATOM 882 C CA . PHE A 1 115 ? 2.578 9.618 -10.210 1.00 93.00 115 PHE A CA 1
ATOM 883 C C . PHE A 1 115 ? 1.331 9.103 -10.946 1.00 93.00 115 PHE A C 1
ATOM 885 O O . PHE A 1 115 ? 0.435 9.882 -11.269 1.00 93.00 115 PHE A O 1
ATOM 892 N N . LEU A 1 116 ? 1.266 7.793 -11.196 1.00 93.06 116 LEU A N 1
ATOM 893 C CA . LEU A 1 116 ? 0.161 7.147 -11.916 1.00 93.06 116 LEU A CA 1
ATOM 894 C C . LEU A 1 116 ? -0.748 6.329 -11.000 1.00 93.06 116 LEU A C 1
ATOM 896 O O . LEU A 1 116 ? -1.952 6.237 -11.245 1.00 93.06 116 LEU A O 1
ATOM 900 N N . GLY A 1 117 ? -0.181 5.703 -9.971 1.00 94.25 117 GLY A N 1
ATOM 901 C CA . GLY A 1 117 ? -0.921 4.814 -9.089 1.00 94.25 117 GLY A CA 1
ATOM 902 C C . GLY A 1 117 ? -0.034 4.110 -8.075 1.00 94.25 117 GLY A C 1
ATOM 903 O O . GLY A 1 117 ? 1.194 4.189 -8.128 1.00 94.25 117 GLY A O 1
ATOM 904 N N . TRP A 1 118 ? -0.681 3.400 -7.157 1.00 97.06 118 TRP A N 1
ATOM 905 C CA . TRP A 1 118 ? -0.015 2.628 -6.122 1.00 97.06 118 TRP A CA 1
ATOM 906 C C . TRP A 1 118 ? -0.818 1.384 -5.736 1.00 97.06 118 TRP A C 1
ATOM 908 O O . TRP A 1 118 ? -2.000 1.252 -6.064 1.00 97.06 118 TRP A O 1
ATOM 918 N N . GLY A 1 119 ? -0.164 0.493 -5.004 1.00 97.06 119 GLY A N 1
ATOM 919 C CA . GLY A 1 119 ? -0.759 -0.654 -4.331 1.00 97.06 119 GLY A CA 1
ATOM 920 C C . GLY A 1 119 ? 0.210 -1.201 -3.292 1.00 97.06 119 GLY A C 1
ATOM 921 O O . GLY A 1 119 ? 1.207 -0.553 -2.978 1.00 97.06 119 GLY A O 1
ATOM 922 N N . PHE A 1 120 ? -0.063 -2.394 -2.774 1.00 98.12 120 PHE A N 1
ATOM 923 C CA . PHE A 1 120 ? 0.828 -3.051 -1.816 1.00 98.12 120 PHE A CA 1
ATOM 924 C C . PHE A 1 120 ? 1.169 -4.480 -2.227 1.00 98.12 120 PHE A C 1
ATOM 926 O O . PHE A 1 120 ? 0.363 -5.176 -2.853 1.00 98.12 120 PHE A O 1
ATOM 933 N N . THR A 1 121 ? 2.352 -4.945 -1.838 1.00 98.25 121 THR A N 1
ATOM 934 C CA . THR A 1 121 ? 2.729 -6.347 -2.013 1.00 98.25 121 THR A CA 1
ATOM 935 C C . THR A 1 121 ? 1.954 -7.238 -1.045 1.00 98.25 121 THR A C 1
ATOM 937 O O . THR A 1 121 ? 1.703 -6.893 0.112 1.00 98.25 121 THR A O 1
ATOM 940 N N . ARG A 1 122 ? 1.540 -8.407 -1.529 1.00 98.25 122 ARG A N 1
ATOM 941 C CA . ARG A 1 122 ? 0.851 -9.438 -0.751 1.00 98.25 122 ARG A CA 1
ATOM 942 C C . ARG A 1 122 ? 1.840 -10.269 0.048 1.00 98.25 122 ARG A C 1
ATOM 944 O O . ARG A 1 122 ? 3.045 -10.192 -0.161 1.00 98.25 122 ARG A O 1
ATOM 951 N N . GLN A 1 123 ? 1.320 -11.141 0.906 1.00 97.50 123 GLN A N 1
ATOM 952 C CA . GLN A 1 123 ? 2.122 -12.073 1.702 1.00 97.50 123 GLN A CA 1
ATOM 953 C C . GLN A 1 123 ? 3.068 -12.967 0.876 1.00 97.50 123 GLN A C 1
ATOM 955 O O . GLN A 1 123 ? 4.126 -13.362 1.356 1.00 97.50 123 GLN A O 1
ATOM 960 N N . ASP A 1 124 ? 2.723 -13.281 -0.374 1.00 97.94 124 ASP A N 1
ATOM 961 C CA . ASP A 1 124 ? 3.581 -14.035 -1.300 1.00 97.94 124 ASP A CA 1
ATOM 962 C C . ASP A 1 124 ? 4.530 -13.143 -2.132 1.00 97.94 124 ASP A C 1
ATOM 964 O O . ASP A 1 124 ? 5.224 -13.628 -3.034 1.00 97.94 124 ASP A O 1
ATOM 968 N N . GLY A 1 125 ? 4.582 -11.849 -1.809 1.00 97.88 125 GLY A N 1
ATOM 969 C CA . GLY A 1 125 ? 5.351 -10.805 -2.478 1.00 97.88 125 GLY A CA 1
ATOM 970 C C . GLY A 1 125 ? 4.679 -10.253 -3.734 1.00 97.88 125 GLY A C 1
ATOM 971 O O . GLY A 1 125 ? 5.159 -9.262 -4.279 1.00 97.88 125 GLY A O 1
ATOM 972 N N . SER A 1 126 ? 3.598 -10.869 -4.228 1.00 98.31 126 SER A N 1
ATOM 973 C CA . SER A 1 126 ? 2.946 -10.438 -5.469 1.00 98.31 126 SER A CA 1
ATOM 974 C C . SER A 1 126 ? 2.310 -9.058 -5.326 1.00 98.31 126 SER A C 1
ATOM 976 O O . SER A 1 126 ? 1.886 -8.668 -4.242 1.00 98.31 126 SER A O 1
ATOM 978 N N . PHE A 1 127 ? 2.208 -8.307 -6.416 1.00 97.75 127 PHE A N 1
ATOM 979 C CA . PHE A 1 127 ? 1.450 -7.058 -6.443 1.00 97.75 127 PHE A CA 1
ATOM 980 C C . PHE A 1 127 ? 0.742 -6.870 -7.782 1.00 97.75 127 PHE A C 1
ATOM 982 O O . PHE A 1 127 ? 1.123 -7.439 -8.807 1.00 97.75 127 PHE A O 1
ATOM 989 N N . GLU A 1 128 ? -0.296 -6.040 -7.756 1.00 96.88 128 GLU A N 1
ATOM 990 C CA . GLU A 1 128 ? -1.013 -5.574 -8.936 1.00 96.88 128 GLU A CA 1
ATOM 991 C C . GLU A 1 128 ? -1.360 -4.099 -8.724 1.00 96.88 128 GLU A C 1
ATOM 993 O O . GLU A 1 128 ? -2.061 -3.765 -7.770 1.00 96.88 128 GLU A O 1
ATOM 998 N N . VAL A 1 129 ? -0.866 -3.222 -9.598 1.00 96.06 129 VAL A N 1
ATOM 999 C CA . VAL A 1 129 ? -1.158 -1.785 -9.568 1.00 96.06 129 VAL A CA 1
ATOM 1000 C C . VAL A 1 129 ? -1.811 -1.388 -10.878 1.00 96.06 129 VAL A C 1
ATOM 1002 O O . VAL A 1 129 ? -1.214 -1.487 -11.951 1.00 96.06 129 VAL A O 1
ATOM 1005 N N . GLY A 1 130 ? -3.057 -0.938 -10.790 1.00 94.25 130 GLY A N 1
ATOM 1006 C CA . GLY A 1 130 ? -3.786 -0.402 -11.925 1.00 94.25 130 GLY A CA 1
ATOM 1007 C C . GLY A 1 130 ? -3.693 1.118 -11.996 1.00 94.25 130 GLY A C 1
ATOM 1008 O O . GLY A 1 130 ? -3.727 1.797 -10.971 1.00 94.25 130 GLY A O 1
ATOM 1009 N N . PHE A 1 131 ? -3.629 1.663 -13.210 1.00 91.94 131 PHE A N 1
ATOM 1010 C CA . PHE A 1 131 ? -3.668 3.107 -13.438 1.00 91.94 131 PHE A CA 1
ATOM 1011 C C . PHE A 1 131 ? -4.489 3.500 -14.678 1.00 91.94 131 PHE A C 1
ATOM 1013 O O . PHE A 1 131 ? -4.764 2.714 -15.600 1.00 91.94 131 PHE A O 1
ATOM 1020 N N . GLY A 1 132 ? -4.988 4.735 -14.639 1.00 85.88 132 GLY A N 1
ATOM 1021 C CA . GLY A 1 132 ? -5.815 5.326 -15.688 1.00 85.88 132 GLY A CA 1
ATOM 1022 C C . GLY A 1 132 ? -4.994 5.792 -16.893 1.00 85.88 132 GLY A C 1
ATOM 1023 O O . GLY A 1 132 ? -3.767 5.854 -16.812 1.00 85.88 132 GLY A O 1
ATOM 1024 N N . PRO A 1 133 ? -5.657 6.108 -18.018 1.00 66.06 133 PRO A N 1
ATOM 1025 C CA . PRO A 1 133 ? -4.973 6.720 -19.141 1.00 66.06 133 PRO A CA 1
ATOM 1026 C C . PRO A 1 133 ? -4.534 8.110 -18.679 1.00 66.06 133 PRO A C 1
ATOM 1028 O O . PRO A 1 133 ? -5.387 8.922 -18.315 1.00 66.06 133 PRO A O 1
ATOM 1031 N N . SER A 1 134 ? -3.231 8.386 -18.653 1.00 65.75 134 SER A N 1
ATOM 1032 C CA . SER A 1 134 ? -2.818 9.785 -18.690 1.00 65.75 134 SER A CA 1
ATOM 1033 C C . SER A 1 134 ? -3.197 10.322 -20.075 1.00 65.75 134 SER A C 1
ATOM 1035 O O . SER A 1 134 ? -3.261 9.577 -21.056 1.00 65.75 134 SER A O 1
ATOM 1037 N N . GLU A 1 135 ? -3.488 11.617 -20.175 1.00 61.84 135 GLU A N 1
ATOM 1038 C CA . GLU A 1 135 ? -3.623 12.277 -21.484 1.00 61.84 135 GLU A CA 1
ATOM 1039 C C . GLU A 1 135 ? -2.269 12.364 -22.223 1.00 61.84 135 GLU A C 1
ATOM 1041 O O . GLU A 1 135 ? -2.206 12.828 -23.361 1.00 61.84 135 GLU A O 1
ATOM 1046 N N . GLU A 1 136 ? -1.192 11.911 -21.579 1.00 66.69 136 GLU A N 1
ATOM 1047 C CA . GLU A 1 136 ? 0.188 12.001 -22.029 1.00 66.69 136 GLU A CA 1
ATOM 1048 C C . GLU A 1 136 ? 0.623 10.706 -22.722 1.00 66.69 136 GLU A C 1
ATOM 1050 O O . GLU A 1 136 ? 0.292 9.598 -22.300 1.00 66.69 136 GLU A O 1
ATOM 1055 N N . ASP A 1 137 ? 1.380 10.850 -23.807 1.00 72.50 137 ASP A N 1
ATOM 1056 C CA . ASP A 1 137 ? 2.018 9.721 -24.475 1.00 72.50 137 ASP A CA 1
ATOM 1057 C C . ASP A 1 137 ? 3.081 9.143 -23.534 1.00 72.50 137 ASP A C 1
ATOM 1059 O O . ASP A 1 137 ? 4.013 9.846 -23.144 1.00 72.50 137 ASP A O 1
ATOM 1063 N N . PHE A 1 138 ? 2.953 7.871 -23.156 1.00 75.75 138 PHE A N 1
ATOM 1064 C CA . PHE A 1 138 ? 3.918 7.205 -22.281 1.00 75.75 138 PHE A CA 1
ATOM 1065 C C . PHE A 1 138 ? 5.201 6.786 -23.026 1.00 75.75 138 PHE A C 1
ATOM 1067 O O . PHE A 1 138 ? 5.755 5.704 -22.786 1.00 75.75 138 PHE A O 1
ATOM 1074 N N . SER A 1 139 ? 5.654 7.594 -23.985 1.00 79.75 139 SER A N 1
ATOM 1075 C CA . SER A 1 139 ? 6.758 7.248 -24.884 1.00 79.75 139 SER A CA 1
ATOM 1076 C C . SER A 1 139 ? 8.067 6.992 -24.143 1.00 79.75 139 SER A C 1
ATOM 1078 O O . SER A 1 139 ? 8.892 6.205 -24.609 1.00 79.75 139 SER A O 1
ATOM 1080 N N . ASP A 1 140 ? 8.228 7.623 -22.981 1.00 85.06 140 ASP A N 1
ATOM 1081 C CA . ASP A 1 140 ? 9.460 7.618 -22.193 1.00 85.06 140 ASP A CA 1
ATOM 1082 C C . ASP A 1 140 ? 9.495 6.483 -21.148 1.00 85.06 140 ASP A C 1
ATOM 1084 O O . ASP A 1 140 ? 10.534 6.204 -20.545 1.00 85.06 140 ASP A O 1
ATOM 1088 N N . GLY A 1 141 ? 8.389 5.741 -21.013 1.00 90.69 141 GLY A N 1
ATOM 1089 C CA . GLY A 1 141 ? 8.286 4.560 -20.164 1.00 90.69 141 GLY A CA 1
ATOM 1090 C C . GLY A 1 141 ? 7.758 4.834 -18.755 1.00 90.69 141 GLY A C 1
ATOM 1091 O O . GLY A 1 141 ? 7.621 5.970 -18.302 1.00 90.69 141 GLY A O 1
ATOM 1092 N N . ILE A 1 142 ? 7.452 3.754 -18.044 1.00 93.50 142 ILE A N 1
ATOM 1093 C CA . ILE A 1 142 ? 7.044 3.790 -16.641 1.00 93.50 142 ILE A CA 1
ATOM 1094 C C . ILE A 1 142 ? 8.149 3.259 -15.735 1.00 93.50 142 ILE A C 1
ATOM 1096 O O . ILE A 1 142 ? 8.900 2.356 -16.103 1.00 93.50 142 ILE A O 1
ATOM 1100 N N . VAL A 1 143 ? 8.224 3.812 -14.534 1.00 95.06 143 VAL A N 1
ATOM 1101 C CA . VAL A 1 143 ? 9.112 3.371 -13.462 1.00 95.06 143 VAL A CA 1
ATOM 1102 C C . VAL A 1 143 ? 8.254 2.817 -12.338 1.00 95.06 143 VAL A C 1
ATOM 1104 O O . VAL A 1 143 ? 7.277 3.446 -11.931 1.00 95.06 143 VAL A O 1
ATOM 1107 N N . VAL A 1 144 ? 8.625 1.644 -11.832 1.00 96.44 144 VAL A N 1
ATOM 1108 C CA . VAL A 1 144 ? 7.972 1.030 -10.675 1.00 96.44 144 VAL A CA 1
ATOM 1109 C C . VAL A 1 144 ? 8.942 0.970 -9.518 1.00 96.44 144 VAL A C 1
ATOM 1111 O O . VAL A 1 144 ? 10.082 0.536 -9.688 1.00 96.44 144 VAL A O 1
ATOM 1114 N N . ARG A 1 145 ? 8.478 1.409 -8.349 1.00 97.38 145 ARG A N 1
ATOM 1115 C CA . ARG A 1 145 ? 9.240 1.426 -7.102 1.00 97.38 145 ARG A CA 1
ATOM 1116 C C . ARG A 1 145 ? 8.550 0.589 -6.049 1.00 97.38 145 ARG A C 1
ATOM 1118 O O . ARG A 1 145 ? 7.331 0.651 -5.926 1.00 97.38 145 ARG A O 1
ATOM 1125 N N . THR A 1 146 ? 9.336 -0.132 -5.262 1.00 96.62 146 THR A N 1
ATOM 1126 C CA . THR A 1 146 ? 8.881 -0.708 -3.995 1.00 96.62 146 THR A CA 1
ATOM 1127 C C . THR A 1 146 ? 9.490 0.090 -2.854 1.00 96.62 146 THR A C 1
ATOM 1129 O O . THR A 1 146 ? 10.705 0.306 -2.844 1.00 96.62 146 THR A O 1
ATOM 1132 N N . LEU A 1 147 ? 8.668 0.511 -1.901 1.00 96.38 147 LEU A N 1
ATOM 1133 C CA . LEU A 1 147 ? 9.074 1.319 -0.763 1.00 96.38 147 LEU A CA 1
ATOM 1134 C C . LEU A 1 147 ? 8.891 0.535 0.538 1.00 96.38 147 LEU A C 1
ATOM 1136 O O . LEU A 1 147 ? 7.939 -0.241 0.676 1.00 96.38 147 LEU A O 1
ATOM 1140 N N . GLY A 1 148 ? 9.810 0.746 1.478 1.00 93.38 148 GLY A N 1
ATOM 1141 C CA . GLY A 1 148 ? 9.651 0.316 2.863 1.00 93.38 148 GLY A CA 1
ATOM 1142 C C . GLY A 1 148 ? 8.652 1.196 3.616 1.00 93.38 148 GLY A C 1
ATOM 1143 O O . GLY A 1 148 ? 8.163 2.197 3.090 1.00 93.38 148 GLY A O 1
ATOM 1144 N N . LEU A 1 149 ? 8.353 0.829 4.865 1.00 88.75 149 LEU A N 1
ATOM 1145 C CA . LEU A 1 149 ? 7.403 1.569 5.710 1.00 88.75 149 LEU A CA 1
ATOM 1146 C C . LEU A 1 149 ? 7.892 2.985 6.051 1.00 88.75 149 LEU A C 1
ATOM 1148 O O . LEU A 1 149 ? 7.081 3.869 6.293 1.00 88.75 149 LEU A O 1
ATOM 1152 N N . GLY A 1 150 ? 9.207 3.221 6.030 1.00 88.31 150 GLY A N 1
ATOM 1153 C CA . GLY A 1 150 ? 9.792 4.551 6.210 1.00 88.31 150 GLY A CA 1
ATOM 1154 C C . GLY A 1 150 ? 9.777 5.414 4.944 1.00 88.31 150 GLY A C 1
ATOM 1155 O O . GLY A 1 150 ? 10.311 6.524 4.959 1.00 88.31 150 GLY A O 1
ATOM 1156 N N . GLY A 1 151 ? 9.207 4.918 3.839 1.00 91.44 151 GLY A N 1
ATOM 1157 C CA . GLY A 1 151 ? 9.201 5.593 2.540 1.00 91.44 151 GLY A CA 1
ATOM 1158 C C . GLY A 1 151 ? 10.526 5.495 1.777 1.00 91.44 151 GLY A C 1
ATOM 1159 O O . GLY A 1 151 ? 10.682 6.117 0.725 1.00 91.44 151 GLY A O 1
ATOM 1160 N N . GLU A 1 152 ? 11.498 4.724 2.264 1.00 94.38 152 GLU A N 1
ATOM 1161 C CA . GLU A 1 152 ? 12.744 4.477 1.552 1.00 94.38 152 GLU A CA 1
ATOM 1162 C C . GLU A 1 152 ? 12.520 3.573 0.333 1.00 94.38 152 GLU A C 1
ATOM 1164 O O . GLU A 1 152 ? 11.783 2.590 0.389 1.00 94.38 152 GLU A O 1
ATOM 1169 N N . VAL A 1 153 ? 13.179 3.883 -0.785 1.00 96.50 153 VAL A N 1
ATOM 1170 C CA . VAL A 1 153 ? 13.101 3.059 -1.998 1.00 96.50 153 VAL A CA 1
ATOM 1171 C C . VAL A 1 153 ? 13.966 1.811 -1.819 1.00 96.50 153 VAL A C 1
ATOM 1173 O O . VAL A 1 153 ? 15.188 1.914 -1.722 1.00 96.50 153 VAL A O 1
ATOM 1176 N N . LEU A 1 154 ? 13.334 0.636 -1.824 1.00 95.62 154 LEU A N 1
ATOM 1177 C CA . LEU A 1 154 ? 14.002 -0.665 -1.705 1.00 95.62 154 LEU A CA 1
ATOM 1178 C C . LEU A 1 154 ? 14.405 -1.228 -3.074 1.00 95.62 154 LEU A C 1
ATOM 1180 O O . LEU A 1 154 ? 15.484 -1.796 -3.221 1.00 95.62 154 LEU A O 1
ATOM 1184 N N . ALA A 1 155 ? 13.556 -1.047 -4.085 1.00 96.19 155 ALA A N 1
ATOM 1185 C CA . ALA A 1 155 ? 13.828 -1.451 -5.460 1.00 96.19 155 ALA A CA 1
ATOM 1186 C C . ALA A 1 155 ? 13.174 -0.479 -6.446 1.00 96.19 155 ALA A C 1
ATOM 1188 O O . ALA A 1 155 ? 12.150 0.140 -6.147 1.00 96.19 155 ALA A O 1
ATOM 1189 N N . SER A 1 156 ? 13.766 -0.354 -7.634 1.00 96.56 156 SER A N 1
ATOM 1190 C CA . SER A 1 156 ? 13.240 0.453 -8.736 1.00 96.56 156 SER A CA 1
ATOM 1191 C C . SER A 1 156 ? 13.549 -0.221 -10.064 1.00 96.56 156 SER A C 1
ATOM 1193 O O . SER A 1 156 ? 14.658 -0.718 -10.263 1.00 96.56 156 SER A O 1
ATOM 1195 N N . THR A 1 157 ? 12.600 -0.200 -10.996 1.00 95.56 157 THR A N 1
ATOM 1196 C CA . THR A 1 157 ? 12.873 -0.598 -12.381 1.00 95.56 157 THR A CA 1
ATOM 1197 C C . THR A 1 157 ? 13.622 0.501 -13.130 1.00 95.56 157 THR A C 1
ATOM 1199 O O . THR A 1 157 ? 13.511 1.687 -12.809 1.00 95.56 157 THR A O 1
ATOM 1202 N N . GLU A 1 158 ? 14.322 0.111 -14.195 1.00 94.00 158 GLU A N 1
ATOM 1203 C CA . GLU A 1 158 ? 14.569 1.021 -15.316 1.00 94.00 158 GLU A CA 1
ATOM 1204 C C . GLU A 1 158 ? 13.235 1.386 -15.997 1.00 94.00 158 GLU A C 1
ATOM 1206 O O . GLU A 1 158 ? 12.255 0.647 -15.835 1.00 94.00 158 GLU A O 1
ATOM 1211 N N . PRO A 1 159 ? 13.155 2.494 -16.757 1.00 92.00 159 PRO A N 1
ATOM 1212 C CA . PRO A 1 159 ? 11.954 2.829 -17.513 1.00 92.00 159 PRO A CA 1
ATOM 1213 C C . PRO A 1 159 ? 11.553 1.686 -18.451 1.00 92.00 159 PRO A C 1
ATOM 1215 O O . PRO A 1 159 ? 12.324 1.271 -19.321 1.00 92.00 159 PRO A O 1
ATOM 1218 N N . VAL A 1 160 ? 10.337 1.172 -18.272 1.00 90.12 160 VAL A N 1
ATOM 1219 C CA . VAL A 1 160 ? 9.776 0.101 -19.098 1.00 90.12 160 VAL A CA 1
ATOM 1220 C C . VAL A 1 160 ? 8.706 0.695 -20.010 1.00 90.12 160 VAL A C 1
ATOM 1222 O O . VAL A 1 160 ? 7.801 1.368 -19.518 1.00 90.12 160 VAL A O 1
ATOM 1225 N N . PRO A 1 161 ? 8.755 0.471 -21.332 1.00 84.56 161 PRO A N 1
ATOM 1226 C CA . PRO A 1 161 ? 7.724 0.983 -22.224 1.00 84.56 161 PRO A CA 1
ATOM 1227 C C . PRO A 1 161 ? 6.371 0.329 -21.893 1.00 84.56 161 PRO A C 1
ATOM 1229 O O . PRO A 1 161 ? 6.283 -0.905 -21.919 1.00 84.56 161 PRO A O 1
ATOM 1232 N N . PRO A 1 162 ? 5.285 1.093 -21.672 1.00 75.50 162 PRO A N 1
ATOM 1233 C CA . PRO A 1 162 ? 3.952 0.542 -21.419 1.00 75.50 162 PRO A CA 1
ATOM 1234 C C . PRO A 1 162 ? 3.280 0.139 -22.735 1.00 75.50 162 PRO A C 1
ATOM 1236 O O . PRO A 1 162 ? 2.142 0.480 -23.039 1.00 75.50 162 PRO A O 1
ATOM 1239 N N . SER A 1 163 ? 4.019 -0.599 -23.561 1.00 72.50 163 SER A N 1
ATOM 1240 C CA . SER A 1 163 ? 3.560 -1.070 -24.868 1.00 72.50 163 SER A CA 1
ATOM 1241 C C . SER A 1 163 ? 2.410 -2.082 -24.767 1.00 72.50 163 SER A C 1
ATOM 1243 O O . SER A 1 163 ? 1.746 -2.362 -25.766 1.00 72.50 163 SER A O 1
ATOM 1245 N N . ALA A 1 164 ? 2.148 -2.608 -23.566 1.00 77.88 164 ALA A N 1
ATOM 1246 C CA . ALA A 1 164 ? 1.060 -3.520 -23.265 1.00 77.88 164 ALA A CA 1
ATOM 1247 C C . ALA A 1 164 ? 0.156 -2.957 -22.158 1.00 77.88 164 ALA A C 1
ATOM 1249 O O . ALA A 1 164 ? 0.616 -2.305 -21.224 1.00 77.88 164 ALA A O 1
ATOM 1250 N N . ARG A 1 165 ? -1.143 -3.275 -22.241 1.00 82.06 165 ARG A N 1
ATOM 1251 C CA . ARG A 1 165 ? -2.117 -2.986 -21.172 1.00 82.06 165 ARG A CA 1
ATOM 1252 C C . ARG A 1 165 ? -1.811 -3.730 -19.876 1.00 82.06 165 ARG A C 1
ATOM 1254 O O . ARG A 1 165 ? -2.217 -3.281 -18.815 1.00 82.06 165 ARG A O 1
ATOM 1261 N N . GLU A 1 166 ? -1.140 -4.868 -19.978 1.00 88.88 166 GLU A N 1
ATOM 1262 C CA . GLU A 1 166 ? -0.677 -5.646 -18.837 1.00 88.88 166 GLU A CA 1
ATOM 1263 C C . GLU A 1 166 ? 0.836 -5.793 -18.954 1.00 88.88 166 GLU A C 1
ATOM 1265 O O . GLU A 1 166 ? 1.332 -6.309 -19.958 1.00 88.88 166 GLU A O 1
ATOM 1270 N N . LEU A 1 167 ? 1.552 -5.318 -17.940 1.00 90.00 167 LEU A N 1
ATOM 1271 C CA . LEU A 1 167 ? 2.996 -5.446 -17.830 1.00 90.00 167 LEU A CA 1
ATOM 1272 C C . LEU A 1 167 ? 3.329 -6.331 -16.632 1.00 90.00 167 LEU A C 1
ATOM 1274 O O . LEU A 1 167 ? 2.930 -6.024 -15.514 1.00 90.00 167 LEU A O 1
ATOM 1278 N N . ASP A 1 168 ? 4.068 -7.409 -16.869 1.00 93.75 168 ASP A N 1
ATOM 1279 C CA . ASP A 1 168 ? 4.623 -8.258 -15.816 1.00 93.75 168 ASP A CA 1
ATOM 1280 C C . ASP A 1 168 ? 6.122 -7.972 -15.685 1.00 93.75 168 ASP A C 1
ATOM 1282 O O . ASP A 1 168 ? 6.880 -8.136 -16.645 1.00 93.75 168 ASP A O 1
ATOM 1286 N N . LEU A 1 169 ? 6.529 -7.495 -14.512 1.00 92.81 169 LEU A N 1
ATOM 1287 C CA . LEU A 1 169 ? 7.908 -7.138 -14.190 1.00 92.81 169 LEU A CA 1
ATOM 1288 C C . LEU A 1 169 ? 8.728 -8.326 -13.669 1.00 92.81 169 LEU A C 1
ATOM 1290 O O . LEU A 1 169 ? 9.943 -8.199 -13.529 1.00 92.81 169 LEU A O 1
ATOM 1294 N N . GLY A 1 170 ? 8.097 -9.471 -13.387 1.00 94.56 170 GLY A N 1
ATOM 1295 C CA . GLY A 1 170 ? 8.747 -10.586 -12.706 1.00 94.56 170 GLY A CA 1
ATOM 1296 C C . GLY A 1 170 ? 9.136 -10.236 -11.266 1.00 94.56 170 GLY A C 1
ATOM 1297 O O . GLY A 1 170 ? 8.383 -9.562 -10.557 1.00 94.56 170 GLY A O 1
ATOM 1298 N N . ASP A 1 171 ? 10.304 -10.712 -10.831 1.00 96.94 171 ASP A N 1
ATOM 1299 C CA . ASP A 1 171 ? 10.812 -10.476 -9.480 1.00 96.94 171 ASP A CA 1
ATOM 1300 C C . ASP A 1 171 ? 11.561 -9.129 -9.387 1.00 96.94 171 ASP A C 1
ATOM 1302 O O . ASP A 1 171 ? 12.531 -8.878 -10.106 1.00 96.94 171 ASP A O 1
ATOM 1306 N N . LEU A 1 172 ? 11.138 -8.284 -8.449 1.00 95.56 172 LEU A N 1
ATOM 1307 C CA . LEU A 1 172 ? 11.804 -7.059 -8.014 1.00 95.56 172 LEU A CA 1
ATOM 1308 C C . LEU A 1 172 ? 12.561 -7.353 -6.719 1.00 95.56 172 LEU A C 1
ATOM 1310 O O . LEU A 1 172 ? 11.961 -7.451 -5.647 1.00 95.56 172 LEU A O 1
ATOM 1314 N N . ALA A 1 173 ? 13.876 -7.524 -6.834 1.00 95.69 173 ALA A N 1
ATOM 1315 C CA . ALA A 1 173 ? 14.741 -7.779 -5.691 1.00 95.69 173 ALA A CA 1
ATOM 1316 C C . ALA A 1 173 ? 15.102 -6.473 -4.969 1.00 95.69 173 ALA A C 1
ATOM 1318 O O . ALA A 1 173 ? 15.551 -5.519 -5.607 1.00 95.69 173 ALA A O 1
ATOM 1319 N N . GLY A 1 174 ? 14.944 -6.453 -3.649 1.00 94.06 174 GLY A N 1
ATOM 1320 C CA . GLY A 1 174 ? 15.374 -5.361 -2.777 1.00 94.06 174 GLY A CA 1
ATOM 1321 C C . GLY A 1 174 ? 15.748 -5.881 -1.387 1.00 94.06 174 GLY A C 1
ATOM 1322 O O . GLY A 1 174 ? 15.448 -7.037 -1.069 1.00 94.06 174 GLY A O 1
ATOM 1323 N N . PRO A 1 175 ? 16.404 -5.064 -0.549 1.00 94.31 175 PRO A N 1
ATOM 1324 C CA . PRO A 1 175 ? 16.703 -5.461 0.817 1.00 94.31 175 PRO A CA 1
ATOM 1325 C C . PRO A 1 175 ? 15.398 -5.675 1.601 1.00 94.31 175 PRO A C 1
ATOM 1327 O O . PRO A 1 175 ? 14.390 -5.019 1.310 1.00 94.31 175 PRO A O 1
ATOM 1330 N N . PRO A 1 176 ? 15.383 -6.576 2.602 1.00 91.44 176 PRO A N 1
ATOM 1331 C CA . PRO A 1 176 ? 14.232 -6.704 3.484 1.00 91.44 176 PRO A CA 1
ATOM 1332 C C . PRO A 1 176 ? 13.956 -5.355 4.168 1.00 91.44 176 PRO A C 1
ATOM 1334 O O . PRO A 1 176 ? 14.911 -4.651 4.513 1.00 91.44 176 PRO A O 1
ATOM 1337 N N . PRO A 1 177 ? 12.678 -4.986 4.375 1.00 88.12 177 PRO A N 1
ATOM 1338 C CA . PRO A 1 177 ? 12.349 -3.738 5.041 1.00 88.12 177 PRO A CA 1
ATOM 1339 C C . PRO A 1 177 ? 12.966 -3.734 6.437 1.00 88.12 177 PRO A C 1
ATOM 1341 O O . PRO A 1 177 ? 12.961 -4.753 7.140 1.00 88.12 177 PRO A O 1
ATOM 1344 N N . THR A 1 178 ? 13.496 -2.582 6.842 1.00 86.00 178 THR A N 1
ATOM 1345 C CA . THR A 1 178 ? 13.900 -2.408 8.236 1.00 86.00 178 THR A CA 1
ATOM 1346 C C . THR A 1 178 ? 12.628 -2.565 9.067 1.00 86.00 178 THR A C 1
ATOM 1348 O O . THR A 1 178 ? 11.646 -1.877 8.771 1.00 86.00 178 THR A O 1
AT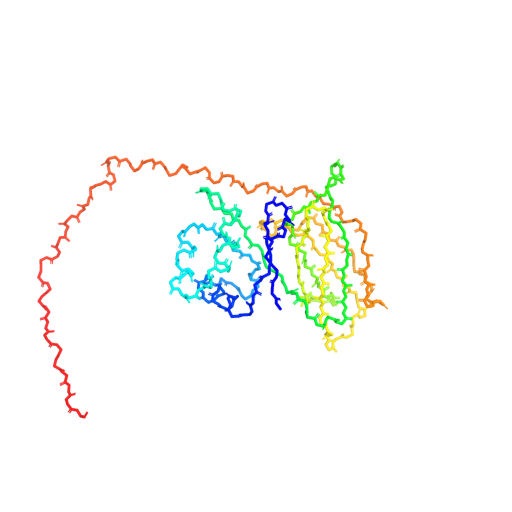OM 1351 N N . PRO A 1 179 ? 12.584 -3.473 10.062 1.00 79.25 179 PRO A N 1
ATOM 1352 C CA . PRO A 1 179 ? 11.462 -3.503 10.987 1.00 79.25 179 PRO A CA 1
ATOM 1353 C C . PRO A 1 179 ? 11.271 -2.085 11.522 1.00 79.25 179 PRO A C 1
ATOM 1355 O O . PRO A 1 179 ? 12.293 -1.428 11.758 1.00 79.25 179 PRO A O 1
ATOM 1358 N N . PRO A 1 180 ? 10.030 -1.600 11.717 1.00 71.19 180 PRO A N 1
ATOM 1359 C CA . PRO A 1 180 ? 9.848 -0.347 12.432 1.00 71.19 180 PRO A CA 1
ATOM 1360 C C . PRO A 1 180 ? 10.681 -0.474 13.702 1.00 71.19 180 PRO A C 1
ATOM 1362 O O . PRO A 1 180 ? 10.556 -1.491 14.399 1.00 71.19 180 PRO A O 1
ATOM 1365 N N . GLU A 1 181 ? 11.621 0.458 13.924 1.00 69.12 181 GLU A N 1
ATOM 1366 C CA . GLU A 1 181 ? 12.360 0.478 15.183 1.00 69.12 181 GLU A CA 1
ATOM 1367 C C . GLU A 1 181 ? 11.279 0.356 16.237 1.00 69.12 181 GLU A C 1
ATOM 1369 O O . GLU A 1 181 ? 10.346 1.164 16.243 1.00 69.12 181 GLU A O 1
ATOM 1374 N N . ALA A 1 182 ? 11.314 -0.728 17.023 1.00 60.25 182 ALA A N 1
ATOM 1375 C CA . ALA A 1 182 ? 10.411 -0.849 18.142 1.00 60.25 182 ALA A CA 1
ATOM 1376 C C . ALA A 1 182 ? 10.683 0.426 18.912 1.00 60.25 182 ALA A C 1
ATOM 1378 O O . ALA A 1 182 ? 11.786 0.572 19.441 1.00 60.25 182 ALA A O 1
ATOM 1379 N N . VAL A 1 183 ? 9.755 1.385 18.831 1.00 55.31 183 VAL A N 1
ATOM 1380 C CA . VAL A 1 183 ? 9.852 2.630 19.563 1.00 55.31 183 VAL A CA 1
ATOM 1381 C C . VAL A 1 183 ? 9.797 2.115 20.976 1.00 55.31 183 VAL A C 1
ATOM 1383 O O . VAL A 1 183 ? 8.724 1.763 21.468 1.00 55.31 183 VAL A O 1
ATOM 1386 N N . GLU A 1 184 ? 10.973 1.869 21.559 1.00 53.53 184 GLU A N 1
ATOM 1387 C CA . GLU A 1 184 ? 11.084 1.441 22.927 1.00 53.53 184 GLU A CA 1
ATOM 1388 C C . GLU A 1 184 ? 10.336 2.548 23.627 1.00 53.53 184 GLU A C 1
ATOM 1390 O O . GLU A 1 184 ? 10.756 3.707 23.610 1.00 53.53 184 GLU A O 1
ATOM 1395 N N . ALA A 1 185 ? 9.165 2.204 24.152 1.00 53.25 185 ALA A N 1
ATOM 1396 C CA . ALA A 1 185 ? 8.386 3.067 25.000 1.00 53.25 185 ALA A CA 1
ATOM 1397 C C . ALA A 1 185 ? 9.159 3.214 26.317 1.00 53.25 185 ALA A C 1
ATOM 1399 O O . ALA A 1 185 ? 8.655 2.932 27.394 1.00 53.25 185 ALA A O 1
ATOM 1400 N N . ALA A 1 186 ? 10.401 3.690 26.241 1.00 47.38 186 ALA A N 1
ATOM 1401 C CA . ALA A 1 186 ? 11.090 4.433 27.261 1.00 47.38 186 ALA A CA 1
ATOM 1402 C C . ALA A 1 186 ? 10.441 5.823 27.344 1.00 47.38 186 ALA A C 1
ATOM 1404 O O . ALA A 1 186 ? 11.109 6.852 27.378 1.00 47.38 186 ALA A O 1
ATOM 1405 N N . VAL A 1 187 ? 9.108 5.854 27.439 1.00 54.72 187 VAL A N 1
ATOM 1406 C CA . VAL A 1 187 ? 8.486 6.813 28.331 1.00 54.72 187 VAL A CA 1
ATOM 1407 C C . VAL A 1 187 ? 8.977 6.350 29.691 1.00 54.72 187 VAL A C 1
ATOM 1409 O O . VAL A 1 187 ? 8.450 5.392 30.260 1.00 54.72 187 VAL A O 1
ATOM 1412 N N . ALA A 1 188 ? 10.084 6.938 30.153 1.00 57.12 188 ALA A N 1
ATOM 1413 C CA . ALA A 1 188 ? 10.478 6.784 31.539 1.00 57.12 188 ALA A CA 1
ATOM 1414 C C . ALA A 1 188 ? 9.203 7.019 32.364 1.00 57.12 188 ALA A C 1
ATOM 1416 O O . ALA A 1 188 ? 8.474 7.971 32.059 1.00 57.12 188 ALA A O 1
ATOM 1417 N N . PRO A 1 189 ? 8.862 6.131 33.318 1.00 64.81 189 PRO A N 1
ATOM 1418 C CA . PRO A 1 189 ? 7.719 6.388 34.178 1.00 64.81 189 PRO A CA 1
ATOM 1419 C C . PRO A 1 189 ? 7.878 7.816 34.708 1.00 64.81 189 PRO A C 1
ATOM 1421 O O . PRO A 1 189 ? 9.009 8.159 35.075 1.00 64.81 189 PRO A O 1
ATOM 1424 N N . PRO A 1 190 ? 6.820 8.651 34.679 1.00 64.94 190 PRO A N 1
ATOM 1425 C CA . PRO A 1 190 ? 6.918 10.016 35.174 1.00 64.94 190 PRO A CA 1
ATOM 1426 C C . PRO A 1 190 ? 7.569 9.945 36.549 1.00 64.94 190 PRO A C 1
ATOM 1428 O O . PRO A 1 190 ? 7.115 9.191 37.416 1.00 64.94 190 PRO A O 1
ATOM 1431 N N . THR A 1 191 ? 8.705 10.614 36.713 1.00 75.94 191 THR A N 1
ATOM 1432 C CA . THR A 1 191 ? 9.346 10.648 38.021 1.00 75.94 191 THR A CA 1
ATOM 1433 C C . THR A 1 191 ? 8.448 11.451 38.950 1.00 75.94 191 THR A C 1
ATOM 1435 O O . THR A 1 191 ? 7.782 12.380 38.499 1.00 75.94 191 THR A O 1
ATOM 1438 N N . ASP A 1 192 ? 8.425 11.125 40.245 1.00 72.44 192 ASP A N 1
ATOM 1439 C CA . ASP A 1 192 ? 7.609 11.851 41.235 1.00 72.44 192 ASP A CA 1
ATOM 1440 C C . ASP A 1 192 ? 7.879 13.379 41.239 1.00 72.44 192 ASP A C 1
ATOM 1442 O O . ASP A 1 192 ? 7.061 14.145 41.740 1.00 72.44 192 ASP A O 1
ATOM 1446 N N . GLU A 1 193 ? 8.991 13.837 40.646 1.00 67.69 193 GLU A N 1
ATOM 1447 C CA . GLU A 1 193 ? 9.326 15.255 40.442 1.00 67.69 193 GLU A CA 1
ATOM 1448 C C . GLU A 1 193 ? 8.487 15.965 39.354 1.00 67.69 193 GLU A C 1
ATOM 1450 O O . GLU A 1 193 ? 8.335 17.181 39.420 1.00 67.69 193 GLU A O 1
ATOM 1455 N N . ASP A 1 194 ? 7.872 15.248 38.405 1.00 62.31 194 ASP A N 1
ATOM 1456 C CA . ASP A 1 194 ? 7.052 15.850 37.332 1.00 62.31 194 ASP A CA 1
ATOM 1457 C C . ASP A 1 194 ? 5.595 16.128 37.763 1.00 62.31 194 ASP A C 1
ATOM 1459 O O . ASP A 1 194 ? 4.794 16.663 36.995 1.00 62.31 194 ASP A O 1
ATOM 1463 N N . LEU A 1 195 ? 5.234 15.777 39.004 1.00 61.03 195 LEU A N 1
ATOM 1464 C CA . LEU A 1 195 ? 3.903 15.993 39.585 1.00 61.03 195 LEU A CA 1
ATOM 1465 C C . LEU A 1 195 ? 3.794 17.274 40.430 1.00 61.03 195 LEU A C 1
ATOM 1467 O O . LEU A 1 195 ? 2.796 17.449 41.135 1.00 61.03 195 LEU A O 1
ATOM 1471 N N . GLU A 1 196 ? 4.749 18.207 40.344 1.00 65.38 196 GLU A N 1
ATOM 1472 C CA . GLU A 1 196 ? 4.539 19.574 40.843 1.00 65.38 196 GLU A CA 1
ATOM 1473 C C . GLU A 1 196 ? 3.588 20.337 39.907 1.00 65.38 196 GLU A C 1
ATOM 1475 O O . GLU A 1 196 ? 3.962 21.233 39.147 1.00 65.38 196 GLU A O 1
ATOM 1480 N N . ILE A 1 197 ? 2.307 19.969 39.973 1.00 63.53 197 ILE A N 1
ATOM 1481 C CA . ILE A 1 197 ? 1.200 20.749 39.431 1.00 63.53 197 ILE A CA 1
ATOM 1482 C C . ILE A 1 197 ? 1.257 22.105 40.134 1.00 63.53 197 ILE A C 1
ATOM 1484 O O . ILE A 1 197 ? 0.840 22.252 41.283 1.00 63.53 197 ILE A O 1
ATOM 1488 N N . SER A 1 198 ? 1.804 23.104 39.447 1.00 59.06 198 SER A N 1
ATOM 1489 C CA . SER A 1 198 ? 1.725 24.490 39.885 1.00 59.06 198 SER A CA 1
ATOM 1490 C C . SER A 1 198 ? 0.259 24.916 39.819 1.00 59.06 198 SER A C 1
ATOM 1492 O O . SER A 1 198 ? -0.233 25.342 38.776 1.00 59.06 198 SER A O 1
ATOM 1494 N N . GLU A 1 199 ? -0.457 24.782 40.938 1.00 61.91 199 GLU A N 1
ATOM 1495 C CA . GLU A 1 199 ? -1.750 25.426 41.184 1.00 61.91 199 GLU A CA 1
ATOM 1496 C C . GLU A 1 199 ? -1.570 26.954 41.296 1.00 61.91 199 GLU A C 1
ATOM 1498 O O . GLU A 1 199 ? -1.914 27.577 42.300 1.00 61.91 199 GLU A O 1
ATOM 1503 N N . GLU A 1 200 ? -1.052 27.611 40.258 1.00 61.78 200 GLU A N 1
ATOM 1504 C CA . GLU A 1 200 ? -1.334 29.032 40.075 1.00 61.78 200 GLU A CA 1
ATOM 1505 C C . GLU A 1 200 ? -2.745 29.141 39.505 1.00 61.78 200 GLU A C 1
ATOM 1507 O O . GLU A 1 200 ? -2.964 29.231 38.302 1.00 61.78 200 GLU A O 1
ATOM 1512 N N . VAL A 1 201 ? -3.734 29.107 40.399 1.00 61.34 201 VAL A N 1
ATOM 1513 C CA . VAL A 1 201 ? -5.083 29.579 40.095 1.00 61.34 201 VAL A CA 1
ATOM 1514 C C . VAL A 1 201 ? -4.972 31.096 39.903 1.00 61.34 201 VAL A C 1
ATOM 1516 O O . VAL A 1 201 ? -4.742 31.801 40.892 1.00 61.34 201 VAL A O 1
ATOM 1519 N N . PRO A 1 202 ? -5.125 31.652 38.684 1.00 63.72 202 PRO A N 1
ATOM 1520 C CA . PRO A 1 202 ? -5.129 33.094 38.518 1.00 63.72 202 PRO A CA 1
ATOM 1521 C C . PRO A 1 202 ? -6.362 33.656 39.228 1.00 63.72 202 PRO A C 1
ATOM 1523 O O . PRO A 1 202 ? -7.500 33.545 38.765 1.00 63.72 202 PRO A O 1
ATOM 1526 N N . ALA A 1 203 ? -6.137 34.261 40.390 1.00 63.31 203 ALA A N 1
ATOM 1527 C CA . ALA A 1 203 ? -7.166 34.981 41.110 1.00 63.31 203 ALA A CA 1
ATOM 1528 C C . ALA A 1 203 ? -7.612 36.191 40.269 1.00 63.31 203 ALA A C 1
ATOM 1530 O O . ALA A 1 203 ? -6.883 37.170 40.134 1.00 63.31 203 ALA A O 1
ATOM 1531 N N . GLY A 1 204 ? -8.839 36.143 39.740 1.00 61.12 204 GLY A N 1
ATOM 1532 C CA . GLY A 1 204 ? -9.589 37.361 39.424 1.00 61.12 204 GLY A CA 1
ATOM 1533 C C . GLY A 1 204 ? -9.852 37.698 37.956 1.00 61.12 204 GLY A C 1
ATOM 1534 O O . GLY A 1 204 ? -9.871 38.881 37.624 1.00 61.12 204 GLY A O 1
ATOM 1535 N N . GLN A 1 205 ? -10.163 36.732 37.088 1.00 52.88 205 GLN A N 1
ATOM 1536 C CA . GLN A 1 205 ? -10.925 37.066 35.876 1.00 52.88 205 GLN A CA 1
ATOM 1537 C C . GLN A 1 205 ? -12.425 37.094 36.191 1.00 52.88 205 GLN A C 1
ATOM 1539 O O . GLN A 1 205 ? -13.121 36.081 36.173 1.00 52.88 205 GLN A O 1
ATOM 1544 N N . THR A 1 206 ? -12.936 38.281 36.514 1.00 64.69 206 THR A N 1
ATOM 1545 C CA . THR A 1 206 ? -14.376 38.537 36.525 1.00 64.69 206 THR A CA 1
ATOM 1546 C C . THR A 1 206 ? -14.874 38.564 35.082 1.00 64.69 206 THR A C 1
ATOM 1548 O O . THR A 1 206 ? -14.580 39.481 34.316 1.00 64.69 206 THR A O 1
ATOM 1551 N N . TYR A 1 207 ? -15.633 37.538 34.699 1.00 62.47 207 TYR A N 1
ATOM 1552 C CA . TYR A 1 207 ? -16.357 37.514 33.432 1.00 62.47 207 TYR A CA 1
ATOM 1553 C C . TYR A 1 207 ? -17.304 38.718 33.367 1.00 62.47 207 TYR A C 1
ATOM 1555 O O . TYR A 1 207 ? -18.255 38.822 34.146 1.00 62.47 207 TYR A O 1
ATOM 1563 N N . ARG A 1 208 ? -17.046 39.642 32.435 1.00 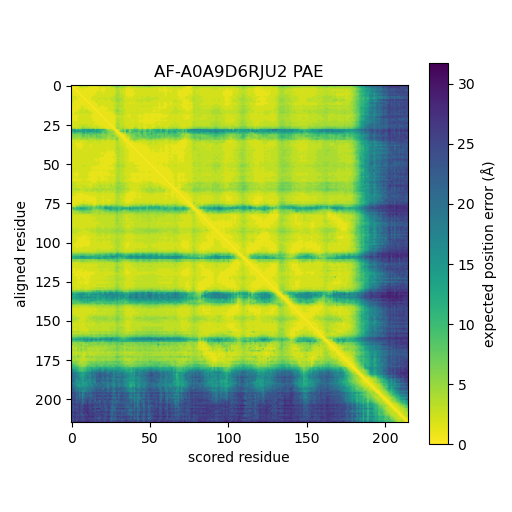66.81 208 ARG A N 1
ATOM 1564 C CA . ARG A 1 208 ? -18.050 40.628 32.025 1.00 66.81 208 ARG A CA 1
ATOM 1565 C C . ARG A 1 208 ? -19.107 39.912 31.178 1.00 66.81 208 ARG A C 1
ATOM 1567 O O . ARG A 1 208 ? -18.725 39.238 30.222 1.00 66.81 208 ARG A O 1
ATOM 1574 N N . PRO A 1 209 ? -20.406 40.063 31.481 1.00 67.25 209 PRO A N 1
ATOM 1575 C CA . PRO A 1 209 ? -21.467 39.586 30.606 1.00 67.25 209 PRO A CA 1
ATOM 1576 C C . PRO A 1 209 ? -21.335 40.229 29.221 1.00 67.25 209 PRO A C 1
ATOM 1578 O O . PRO A 1 209 ? -21.200 41.448 29.112 1.00 67.25 209 PRO A O 1
ATOM 1581 N N . LEU A 1 210 ? -21.359 39.405 28.175 1.00 67.94 210 LEU A N 1
ATOM 1582 C CA . LEU A 1 210 ? -21.506 39.858 26.796 1.00 67.94 210 LEU A CA 1
ATOM 1583 C C . LEU A 1 210 ? -22.940 40.369 26.616 1.00 67.94 210 LEU A C 1
ATOM 1585 O O . LEU A 1 210 ? -23.889 39.586 26.601 1.00 67.94 210 LEU A O 1
ATOM 1589 N N . GLU A 1 211 ? -23.100 41.686 26.510 1.00 73.19 211 GLU A N 1
ATOM 1590 C CA . GLU A 1 211 ? -24.352 42.282 26.051 1.00 73.19 211 GLU A CA 1
ATOM 1591 C C . GLU A 1 211 ? -24.489 42.005 24.549 1.00 73.19 211 GLU A C 1
ATOM 1593 O O . GLU A 1 211 ? -23.711 42.502 23.734 1.00 73.19 211 GLU A O 1
ATOM 1598 N N . HIS A 1 212 ? -25.457 41.164 24.186 1.00 70.56 212 HIS A N 1
ATOM 1599 C CA . HIS A 1 212 ? -25.832 40.945 22.794 1.00 70.56 212 HIS A CA 1
ATOM 1600 C C . HIS A 1 212 ? -26.604 42.166 22.269 1.00 70.56 212 HIS A C 1
ATOM 1602 O O . HIS A 1 212 ? -27.612 42.537 22.880 1.00 70.56 212 HIS A O 1
ATOM 1608 N N . PRO A 1 213 ? -26.199 42.775 21.141 1.00 69.69 213 PRO A N 1
ATOM 1609 C CA . PRO A 1 213 ? -27.060 43.709 20.435 1.00 69.69 213 PRO A CA 1
ATOM 1610 C C . PRO A 1 213 ? -28.235 42.940 19.818 1.00 69.69 213 PRO A C 1
ATOM 1612 O O . PRO A 1 213 ? -28.050 41.918 19.158 1.00 69.69 213 PRO A O 1
ATOM 1615 N N . LEU A 1 214 ? -29.444 43.426 20.091 1.00 65.19 214 LEU A N 1
ATOM 1616 C CA . LEU A 1 214 ? -30.659 43.035 19.386 1.00 65.19 214 LEU A CA 1
ATOM 1617 C C . LEU A 1 214 ? -30.670 43.756 18.036 1.00 65.19 214 LEU A C 1
ATOM 1619 O O . LEU A 1 214 ? -30.717 44.983 18.033 1.00 65.19 214 LEU A O 1
ATOM 1623 N N . ASP A 1 215 ? -30.664 42.995 16.944 1.00 69.38 215 ASP A N 1
ATOM 1624 C CA . ASP A 1 215 ? -31.171 43.392 15.624 1.00 69.38 215 ASP A CA 1
ATOM 1625 C C . ASP A 1 215 ? -31.843 42.180 14.956 1.00 69.38 215 ASP A C 1
ATOM 1627 O O . ASP A 1 215 ? -31.257 41.071 15.012 1.00 69.38 215 ASP A O 1
#

pLDDT: mean 87.63, std 13.16, range [47.38, 98.44]

Foldseek 3Di:
DKWKAFLVQQATLGDDDPVLVVLLPVQQPDPDPPDFKDWDAVVSLVSSVVSPRDPVVSVSLCPVQDNRTGMMGMFDPDDPFQAKEKEFEAAPPPRAGAWNWKKWKWQDDPPDTHTFWIDTAHNRRMDMTGGHDDPDDSQQAMKMFTAAPVRHTFFMDDGDRPPDSYHYPYYTYGHHHDDPPPPPPPPPDPDPVVPPPPPPPPPDDDDDDDDDDDD